Protein 8G4Y (pdb70)

Sequence (194 aa):
STKETAFVEVVLFESSPSGDYTTYYTTGLTGRFSRAGATLSAEGEIVQMHPLGLCNNNDEEDLYEYGWVGVVKLEQPELDPKPCLTVLGKAKRAVQRGATAVIFDVSENPEAIDQLNQGSEDPLKRPVVYVK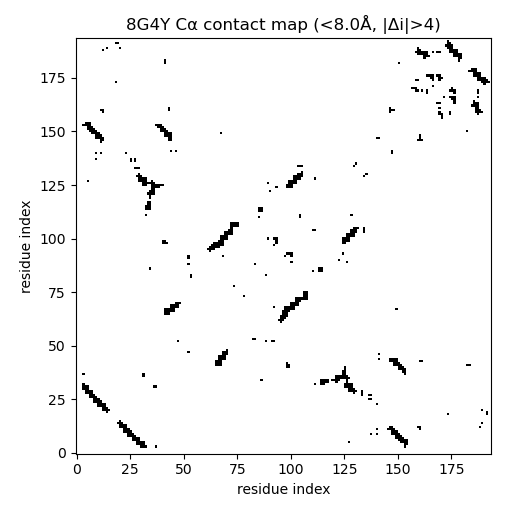GADAIKLMNIVNKQKVARARIQHHRGCNRLNKKCNSDADCCANKEKCERPIGWKFMYCRPDVGP

Radius of gyration: 17.17 Å; Cα contacts (8 Å, |Δi|>4): 417; chains: 2; bounding box: 45×33×47 Å

Foldseek 3Di:
DLAQKKKKKKWDKDADPVRDIDIDIDIFIWGFALQADQDKAKAKEDEQDQVLLLPPDDDLVLADARYEYEYEDAQCVVVVDGSAQPSRSQVSVVVRHYQEYEYACANPVVVRVVRNPNPDPHHHHTYTYDYDPRSVRVVVVVVVVGIMMMIIHGD/DFDQFFPFDDFQVVHDPPQWTWDAPVPHDGIGIDGDPDD

GO terms:
  GO:0061630 ubiquitin protein ligase activity (F, TAS)
  GO:0038018 Wnt receptor catabolic process (P, TAS)
  GO:0004842 ubiquitin-protein transferase activity (F, IDA)
  GO:0005886 plasma membrane (C, IDA)
  GO:0016567 protein ubiquitination (P, IDA)
  GO:0038018 Wnt receptor catabolic process (P, IMP)
  GO:2000051 negative regulation of non-canonical Wnt signaling pathway (P, IMP)
  GO:0006511 ubiquitin-dependent protein catabolic process (P, IMP)
  GO:0090090 negative regulation of canonical Wnt signaling pathway (P, IMP)
  GO:0005109 frizzled binding (F, IPI)
  GO:0005515 protein binding (F, IPI)
  GO:0005886 plasma membrane (C, TAS)

Nearest PDB structures (foldseek):
  4c9a-assembly1_C  TM=8.931E-01  e=3.233E-29  Mus musculus
  4c9u-assembly1_A  TM=8.859E-01  e=1.182E-28  Xenopus tropicalis
  8xfs-assembly1_C  TM=8.837E-01  e=6.263E-28  Homo sapiens
  8xfp-assembly1_H  TM=8.804E-01  e=5.204E-28  Homo sapiens
  8xfp-assembly1_C  TM=8.678E-01  e=2.757E-27  Homo sapiens

Structure (mmCIF, N/CA/C/O backbone):
data_8G4Y
#
_entry.id   8G4Y
#
_cell.length_a   135.551
_cell.length_b   35.226
_cell.length_c   48.856
_cell.angle_alpha   90.00
_cell.angle_beta   109.11
_cell.angle_gamma   90.00
#
_symmetry.space_group_name_H-M   'C 1 2 1'
#
loop_
_entity.id
_entity.type
_entity.pdbx_description
1 polymer 'E3 ubiquitin-protein ligase ZNRF3'
2 polymer MK1-3.6.10
3 water water
#
loop_
_atom_site.group_PDB
_atom_site.id
_atom_site.type_symbol
_atom_site.label_atom_id
_atom_site.label_alt_id
_atom_site.label_comp_id
_atom_site.label_asym_id
_atom_site.label_entity_id
_atom_site.label_seq_id
_atom_site.pdbx_PDB_ins_code
_atom_site.Cartn_x
_atom_site.Cartn_y
_atom_site.Cartn_z
_atom_site.occupancy
_atom_site.B_iso_or_equiv
_atom_site.auth_seq_id
_atom_site.auth_comp_id
_atom_site.auth_asym_id
_atom_site.auth_atom_id
_atom_site.pdbx_PDB_model_num
ATOM 1 N N . SER A 1 2 ? 8.211 -9.053 -5.221 1.00 35.02 54 SER A N 1
ATOM 2 C CA . SER A 1 2 ? 7.424 -7.857 -4.953 1.00 41.41 54 SER A CA 1
ATOM 3 C C . SER A 1 2 ? 6.621 -8.016 -3.665 1.00 45.97 54 SER A C 1
ATOM 4 O O . SER A 1 2 ? 6.954 -7.398 -2.653 1.00 54.57 54 SER A O 1
ATOM 7 N N . THR A 1 3 ? 5.563 -8.836 -3.699 1.00 38.59 55 THR A N 1
ATOM 8 C CA . THR A 1 3 ? 4.914 -9.250 -2.457 1.00 35.61 55 THR A CA 1
ATOM 9 C C . THR A 1 3 ? 5.776 -10.205 -1.645 1.00 33.66 55 THR A C 1
ATOM 10 O O . THR A 1 3 ? 5.484 -10.433 -0.465 1.00 31.50 55 THR A O 1
ATOM 14 N N . LYS A 1 4 ? 6.813 -10.782 -2.238 1.00 36.94 56 LYS A N 1
ATOM 15 C CA . LYS A 1 4 ? 7.760 -11.523 -1.432 1.00 36.22 56 LYS A CA 1
ATOM 16 C C . LYS A 1 4 ? 8.436 -10.568 -0.456 1.00 31.22 56 LYS A C 1
ATOM 17 O O . LYS A 1 4 ? 8.524 -9.357 -0.685 1.00 36.27 56 LYS A O 1
ATOM 23 N N . GLU A 1 5 ? 8.898 -11.113 0.650 1.00 32.83 57 GLU A N 1
ATOM 24 C CA . GLU A 1 5 ? 9.598 -10.313 1.646 1.00 25.17 57 GLU A CA 1
ATOM 25 C C . GLU A 1 5 ? 8.722 -9.233 2.278 1.00 25.16 57 GLU A C 1
ATOM 26 O O . GLU A 1 5 ? 9.242 -8.292 2.884 1.00 20.84 57 GLU A O 1
ATOM 32 N N . THR A 1 6 ? 7.399 -9.314 2.164 1.00 24.03 58 THR A N 1
ATOM 33 C CA . THR A 1 6 ? 6.563 -8.399 2.930 1.00 20.86 58 THR A CA 1
ATOM 34 C C . THR A 1 6 ? 6.605 -8.773 4.409 1.00 18.03 58 THR A C 1
ATOM 35 O O . THR A 1 6 ? 6.521 -9.947 4.775 1.00 19.59 58 THR A O 1
ATOM 39 N N . ALA A 1 7 ? 6.763 -7.762 5.255 1.00 19.12 59 ALA A N 1
ATOM 40 C CA . ALA A 1 7 ? 6.789 -7.925 6.703 1.00 16.01 59 ALA A CA 1
ATOM 41 C C . ALA A 1 7 ? 5.507 -7.306 7.240 1.00 17.13 59 ALA A C 1
ATOM 42 O O . ALA A 1 7 ? 5.256 -6.116 7.034 1.00 18.14 59 ALA A O 1
ATOM 44 N N . PHE A 1 8 ? 4.703 -8.107 7.922 1.00 16.79 60 PHE A N 1
ATOM 45 C CA . PHE A 1 8 ? 3.476 -7.618 8.530 1.00 17.22 60 PHE A CA 1
ATOM 46 C C . PHE A 1 8 ? 3.751 -7.378 10.002 1.00 16.29 60 PHE A C 1
ATOM 47 O O . PHE A 1 8 ? 4.178 -8.294 10.710 1.00 17.31 60 PHE A O 1
ATOM 55 N N . VAL A 1 9 ? 3.483 -6.164 10.448 1.00 13.87 61 VAL A N 1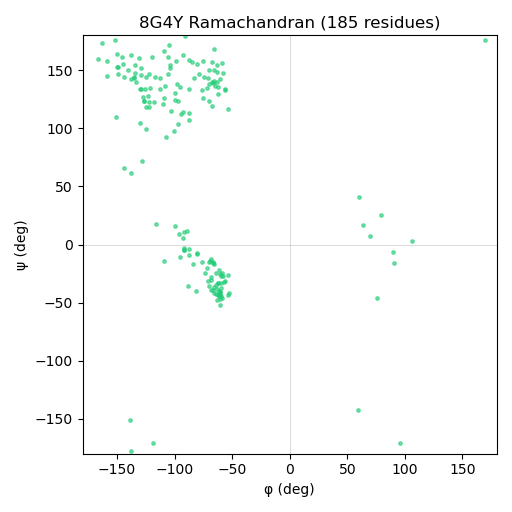
ATOM 56 C CA . VAL A 1 9 ? 3.874 -5.697 11.775 1.00 16.84 61 VAL A CA 1
ATOM 57 C C . VAL A 1 9 ? 2.613 -5.260 12.489 1.00 14.90 61 VAL A C 1
ATOM 58 O O . VAL A 1 9 ? 1.883 -4.394 11.993 1.00 18.43 61 VAL A O 1
ATOM 62 N N . GLU A 1 10 ? 2.348 -5.859 13.641 1.00 14.97 62 GLU A N 1
ATOM 63 C CA . GLU A 1 10 ? 1.267 -5.411 14.510 1.00 16.79 62 GLU A CA 1
ATOM 64 C C . GLU A 1 10 ? 1.883 -4.838 15.780 1.00 13.93 62 GLU A C 1
ATOM 65 O O . GLU A 1 10 ? 2.805 -5.434 16.340 1.00 15.74 62 GLU A O 1
ATOM 71 N N . VAL A 1 11 ? 1.398 -3.679 16.206 1.00 15.07 63 VAL A N 1
ATOM 72 C CA . VAL A 1 11 ? 1.898 -2.996 17.400 1.00 14.82 63 VAL A CA 1
ATOM 73 C C . VAL A 1 11 ? 0.726 -2.712 18.327 1.00 16.72 63 VAL A C 1
ATOM 74 O O . VAL A 1 11 ? -0.313 -2.204 17.885 1.00 16.07 63 VAL A O 1
ATOM 78 N N . VAL A 1 12 ? 0.911 -3.012 19.607 1.00 13.46 64 VAL A N 1
ATOM 79 C CA . VAL A 1 12 ? -0.131 -2.841 20.619 1.00 15.58 64 VAL A CA 1
ATOM 80 C C . VAL A 1 12 ? 0.448 -2.050 21.778 1.00 16.90 64 VAL A C 1
ATOM 81 O O . VAL A 1 12 ? 1.536 -2.365 22.270 1.00 15.42 64 VAL A O 1
ATOM 85 N N . LEU A 1 13 ? -0.297 -1.056 22.240 1.00 15.06 65 LEU A N 1
ATOM 86 C CA . LEU A 1 13 ? 0.090 -0.222 23.363 1.00 13.73 65 LEU A CA 1
ATOM 87 C C . LEU A 1 13 ? -1.125 -0.053 24.267 1.00 17.75 65 LEU A C 1
ATOM 88 O O . LEU A 1 13 ? -2.244 0.075 23.778 1.00 17.28 65 LEU A O 1
ATOM 93 N N . PHE A 1 14 ? -0.904 -0.017 25.573 1.00 19.36 66 PHE A N 1
ATOM 94 C CA . PHE A 1 14 ? -1.984 0.228 26.525 1.00 23.37 66 PHE A CA 1
ATOM 95 C C . PHE A 1 14 ? -1.781 1.574 27.198 1.00 25.45 66 PHE A C 1
AT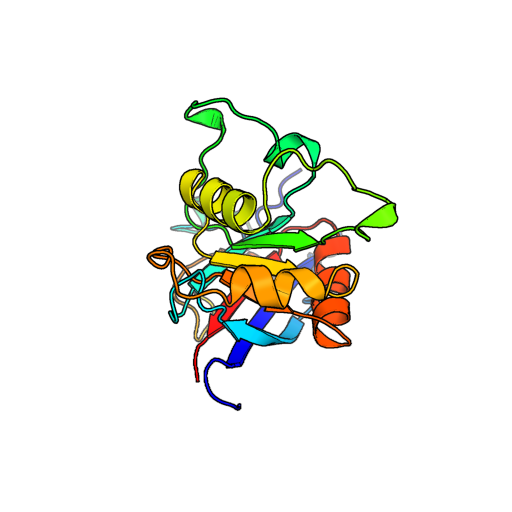OM 96 O O . PHE A 1 14 ? -0.651 1.971 27.498 1.00 27.51 66 PHE A O 1
ATOM 104 N N . GLU A 1 15 ? -2.881 2.275 27.450 1.00 26.07 67 GLU A N 1
ATOM 105 C CA . GLU A 1 15 ? -2.851 3.457 28.302 1.00 29.03 67 GLU A CA 1
ATOM 106 C C . GLU A 1 15 ? -3.901 3.274 29.385 1.00 34.00 67 GLU A C 1
ATOM 107 O O . GLU A 1 15 ? -5.072 3.030 29.078 1.00 32.47 67 GLU A O 1
ATOM 113 N N . SER A 1 16 ? -3.478 3.354 30.644 1.00 36.65 68 SER A N 1
ATOM 114 C CA . SER A 1 16 ? -4.404 3.231 31.757 1.00 37.39 68 SER A CA 1
ATOM 115 C C . SER A 1 16 ? -4.939 4.604 32.155 1.00 35.98 68 SER A C 1
ATOM 116 O O . SER A 1 16 ? -4.607 5.633 31.561 1.00 38.27 68 SER A O 1
ATOM 119 N N . SER A 1 17 ? -5.801 4.616 33.164 1.00 37.14 69 SER A N 1
ATOM 120 C CA . SER A 1 17 ? -6.311 5.853 33.731 1.00 39.99 69 SER A CA 1
ATOM 121 C C . SER A 1 17 ? -6.518 5.631 35.220 1.00 39.54 69 SER A C 1
ATOM 122 O O . SER A 1 17 ? -6.573 4.482 35.678 1.00 40.11 69 SER A O 1
ATOM 125 N N . PRO A 1 18 ? -6.615 6.703 36.005 1.00 46.79 70 PRO A N 1
ATOM 126 C CA . PRO A 1 18 ? -6.897 6.520 37.438 1.00 45.43 70 PRO A CA 1
ATOM 127 C C . PRO A 1 18 ? -8.166 5.723 37.709 1.00 43.00 70 PRO A C 1
ATOM 128 O O . PRO A 1 18 ? -8.227 4.993 38.707 1.00 36.30 70 PRO A O 1
ATOM 132 N N . SER A 1 19 ? -9.174 5.820 36.835 1.00 39.35 71 SER A N 1
ATOM 133 C CA . SER A 1 19 ? -10.406 5.057 37.017 1.00 32.91 71 SER A CA 1
ATOM 134 C C . SER A 1 19 ? -10.190 3.557 36.897 1.00 32.77 71 SER A C 1
ATOM 135 O O . SER A 1 19 ? -11.040 2.784 37.345 1.00 33.36 71 SER A O 1
ATOM 138 N N . GLY A 1 20 ? -9.073 3.126 36.320 1.00 34.45 72 GLY A N 1
ATOM 139 C CA . GLY A 1 20 ? -8.892 1.735 35.987 1.00 31.95 72 GLY A CA 1
ATOM 140 C C . GLY A 1 20 ? -9.353 1.371 34.596 1.00 28.09 72 GLY A C 1
ATOM 141 O O . GLY A 1 20 ? -8.988 0.296 34.098 1.00 36.73 72 GLY A O 1
ATOM 142 N N . ASP A 1 21 ? -10.149 2.220 33.956 1.00 27.92 73 ASP A N 1
ATOM 143 C CA . ASP A 1 21 ? -10.419 2.048 32.538 1.00 27.00 73 ASP A CA 1
ATOM 144 C C . ASP A 1 21 ? -9.101 2.068 31.772 1.00 29.24 73 ASP A C 1
ATOM 145 O O . ASP A 1 21 ? -8.149 2.753 32.150 1.00 30.62 73 ASP A O 1
ATOM 150 N N . TYR A 1 22 ? -9.041 1.309 30.690 1.00 24.41 74 TYR A N 1
ATOM 151 C CA . TYR A 1 22 ? -7.832 1.296 29.881 1.00 21.25 74 TYR A CA 1
ATOM 152 C C . TYR A 1 22 ? -8.170 1.399 28.408 1.00 25.76 74 TYR A C 1
ATOM 153 O O . TYR A 1 22 ? -9.222 0.950 27.936 1.00 20.65 74 TYR A O 1
ATOM 162 N N . THR A 1 23 ? -7.273 2.049 27.697 1.00 21.99 75 THR A N 1
ATOM 163 C CA . THR A 1 23 ? -7.356 2.172 26.266 1.00 22.36 75 THR A CA 1
ATOM 164 C C . THR A 1 23 ? -6.264 1.296 25.673 1.00 20.16 75 THR A C 1
ATOM 165 O O . THR A 1 23 ? -5.153 1.223 26.206 1.00 21.94 75 THR A O 1
ATOM 169 N N . THR A 1 24 ? -6.620 0.565 24.636 1.00 18.45 76 THR A N 1
ATOM 170 C CA . THR A 1 24 ? -5.668 -0.186 23.839 1.00 17.02 76 THR A CA 1
ATOM 171 C C . THR A 1 24 ? -5.567 0.527 22.504 1.00 22.58 76 THR A C 1
ATOM 172 O O . THR A 1 24 ? -6.579 0.933 21.927 1.00 21.24 76 THR A O 1
ATOM 176 N N A TYR A 1 25 ? -4.345 0.688 22.017 0.50 19.51 77 TYR A N 1
ATOM 177 N N B TYR A 1 25 ? -4.340 0.697 22.022 0.50 19.51 77 TYR A N 1
ATOM 178 C CA A TYR A 1 25 ? -4.093 1.281 20.715 0.50 19.68 77 TYR A CA 1
ATOM 179 C CA B TYR A 1 25 ? -4.079 1.276 20.714 0.50 19.68 77 TYR A CA 1
ATOM 180 C C A TYR A 1 25 ? -3.400 0.207 19.899 0.50 20.16 77 TYR A C 1
ATOM 181 C C B TYR A 1 25 ? -3.399 0.195 19.898 0.50 20.16 77 TYR A C 1
ATOM 182 O O A TYR A 1 25 ? -2.378 -0.335 20.334 0.50 19.42 77 TYR A O 1
ATOM 183 O O B TYR A 1 25 ? -2.376 -0.353 20.325 0.50 19.43 77 TYR A O 1
ATOM 200 N N . THR A 1 26 ? -3.986 -0.139 18.754 1.00 17.14 78 THR A N 1
ATOM 201 C CA . THR A 1 26 ? -3.499 -1.226 17.920 1.00 19.33 78 THR A CA 1
ATOM 202 C C . THR A 1 26 ? -3.295 -0.715 16.505 1.00 22.94 78 THR A C 1
ATOM 203 O O . THR A 1 26 ? -4.121 0.034 15.977 1.00 22.85 78 THR A O 1
ATOM 207 N N . THR A 1 27 ? -2.176 -1.097 15.901 1.00 18.33 79 THR A N 1
ATOM 208 C CA . THR A 1 27 ? -1.918 -0.726 14.521 1.00 21.58 79 THR A CA 1
ATOM 209 C C . THR A 1 27 ? -1.401 -1.935 13.757 1.00 18.91 79 THR A C 1
ATOM 210 O O . THR A 1 27 ? -0.688 -2.778 14.308 1.00 18.51 79 THR A O 1
ATOM 214 N N . GLY A 1 28 ? -1.793 -2.037 12.497 1.00 16.80 80 GLY A N 1
ATOM 215 C CA . GLY A 1 28 ? -1.195 -3.032 11.635 1.00 18.45 80 GLY A CA 1
ATOM 216 C C . GLY A 1 28 ? -0.579 -2.309 10.463 1.00 21.13 80 GLY A C 1
ATOM 217 O O . GLY A 1 28 ? -1.195 -1.400 9.894 1.00 21.10 80 GLY A O 1
ATOM 218 N N . LEU A 1 29 ? 0.643 -2.685 10.106 1.00 16.99 81 LEU A N 1
ATOM 219 C CA . LEU A 1 29 ? 1.359 -1.984 9.049 1.00 16.49 81 LEU A CA 1
ATOM 220 C C . LEU A 1 29 ? 2.280 -2.969 8.359 1.00 17.60 81 LEU A C 1
ATOM 221 O O . LEU A 1 29 ? 2.491 -4.085 8.836 1.00 18.12 81 LEU A O 1
ATOM 226 N N . THR A 1 30 ? 2.761 -2.584 7.175 1.00 17.55 82 THR A N 1
ATOM 227 C CA . THR A 1 30 ? 3.616 -3.463 6.398 1.00 17.57 82 THR A CA 1
ATOM 228 C C . THR A 1 30 ? 4.915 -2.756 6.068 1.00 15.48 82 THR A C 1
ATOM 229 O O . THR A 1 30 ? 4.948 -1.538 5.853 1.00 18.44 82 THR A O 1
ATOM 233 N N . GLY A 1 31 ? 5.978 -3.541 6.072 1.00 18.05 83 GLY A N 1
ATOM 234 C CA . GLY A 1 31 ? 7.233 -3.098 5.515 1.00 17.72 83 GLY A CA 1
ATOM 235 C C . GLY A 1 31 ? 7.857 -4.237 4.747 1.00 18.98 83 GLY A C 1
ATOM 236 O O . GLY A 1 31 ? 7.146 -5.111 4.245 1.00 18.70 83 GLY A O 1
ATOM 237 N N . ARG A 1 32 ? 9.180 -4.268 4.670 1.00 14.88 84 ARG A N 1
ATOM 238 C CA . ARG A 1 32 ? 9.871 -5.298 3.910 1.00 14.23 84 ARG A CA 1
ATOM 239 C C . ARG A 1 32 ? 11.022 -5.860 4.720 1.00 15.68 84 ARG A C 1
ATOM 240 O O . ARG A 1 32 ? 11.726 -5.112 5.414 1.00 14.44 84 ARG A O 1
ATOM 248 N N . PHE A 1 33 ? 11.203 -7.175 4.643 1.00 15.03 85 PHE A N 1
ATOM 249 C CA . PHE A 1 33 ? 12.431 -7.783 5.137 1.00 14.13 85 PHE A CA 1
ATOM 250 C C . PHE A 1 33 ? 13.573 -7.402 4.210 1.00 16.75 85 PHE A C 1
ATOM 251 O O . PHE A 1 33 ? 13.534 -7.699 3.007 1.00 19.89 85 PHE A O 1
ATOM 259 N N . SER A 1 34 ? 14.610 -6.797 4.757 1.00 15.07 86 SER A N 1
ATOM 260 C CA . SER A 1 34 ? 15.733 -6.434 3.914 1.00 14.47 86 SER A CA 1
ATOM 261 C C . SER A 1 34 ? 16.698 -7.608 3.757 1.00 17.96 86 SER A C 1
ATOM 262 O O . SER A 1 34 ? 16.749 -8.523 4.580 1.00 17.01 86 SER A O 1
ATOM 265 N N . ARG A 1 35 ? 17.480 -7.575 2.669 1.00 16.31 87 ARG A N 1
ATOM 266 C CA . ARG A 1 35 ? 18.444 -8.655 2.479 1.00 19.51 87 ARG A CA 1
ATOM 267 C C . ARG A 1 35 ? 19.551 -8.650 3.535 1.00 19.53 87 ARG A C 1
ATOM 268 O O . ARG A 1 35 ? 20.266 -9.651 3.670 1.00 23.61 87 ARG A O 1
ATOM 276 N N . ALA A 1 36 ? 19.708 -7.553 4.280 1.00 19.87 88 ALA A N 1
ATOM 277 C CA . ALA A 1 36 ? 20.692 -7.462 5.357 1.00 20.74 88 ALA A CA 1
ATOM 278 C C . ALA A 1 36 ? 20.390 -8.386 6.533 1.00 21.18 88 ALA A C 1
ATOM 279 O O . ALA A 1 36 ? 21.268 -8.582 7.380 1.00 24.65 88 ALA A O 1
ATOM 281 N N . GLY A 1 37 ? 19.170 -8.917 6.634 1.00 17.21 89 GLY A N 1
ATOM 282 C CA . GLY A 1 37 ? 18.775 -9.719 7.769 1.00 18.99 89 GLY A CA 1
ATOM 283 C C . GLY A 1 37 ? 17.985 -10.924 7.307 1.00 18.05 89 GLY A C 1
ATOM 284 O O . GLY A 1 37 ? 17.779 -11.142 6.106 1.00 19.85 89 GLY A O 1
ATOM 285 N N . ALA A 1 38 ? 17.545 -11.691 8.290 1.00 17.63 90 ALA A N 1
ATOM 286 C CA . ALA A 1 38 ? 16.793 -12.907 8.058 1.00 18.75 90 ALA A CA 1
ATOM 287 C C . ALA A 1 38 ? 15.321 -12.614 7.773 1.00 21.37 90 ALA A C 1
ATOM 288 O O . ALA A 1 38 ? 14.755 -11.588 8.166 1.00 20.79 90 ALA A O 1
ATOM 290 N N . THR A 1 39 ? 14.686 -13.547 7.075 1.00 18.32 91 THR A N 1
ATOM 291 C CA . THR A 1 39 ? 13.239 -13.523 6.902 1.00 18.93 91 THR A CA 1
ATOM 292 C C . THR A 1 39 ? 12.697 -14.536 7.897 1.00 23.60 91 THR A C 1
ATOM 293 O O . THR A 1 39 ? 12.733 -15.746 7.659 1.00 24.02 91 THR A O 1
ATOM 297 N N . LEU A 1 40 ? 12.259 -14.029 9.047 1.00 18.94 92 LEU A N 1
ATOM 298 C CA . LEU A 1 40 ? 11.831 -14.817 10.193 1.00 21.77 92 LEU A CA 1
ATOM 299 C C . LEU A 1 40 ? 10.777 -13.998 10.926 1.00 20.76 92 LEU A C 1
ATOM 300 O O . LEU A 1 40 ? 10.780 -12.767 10.861 1.00 20.67 92 LEU A O 1
ATOM 305 N N . SER A 1 41 ? 9.874 -14.680 11.621 1.00 21.84 93 SER A N 1
ATOM 306 C CA . SER A 1 41 ? 8.979 -13.945 12.499 1.00 17.41 93 SER A CA 1
ATOM 307 C C . SER A 1 41 ? 9.730 -13.522 13.761 1.00 20.40 93 SER A C 1
ATOM 308 O O . SER A 1 41 ? 10.743 -14.114 14.141 1.00 24.16 93 SER A O 1
ATOM 311 N N . ALA A 1 42 ? 9.211 -12.494 14.428 1.00 15.54 94 ALA A N 1
ATOM 312 C CA . ALA A 1 42 ? 9.841 -12.014 15.645 1.00 16.76 94 ALA A CA 1
ATOM 313 C C . ALA A 1 42 ? 8.804 -11.241 16.441 1.00 16.26 94 ALA A C 1
ATOM 314 O O . ALA A 1 42 ? 7.816 -10.751 15.894 1.00 14.56 94 ALA A O 1
ATOM 316 N N . GLU A 1 43 ? 9.041 -11.127 17.742 1.00 15.11 95 GLU A N 1
ATOM 317 C CA . GLU A 1 43 ? 8.072 -10.408 18.550 1.00 16.01 95 GLU A CA 1
ATOM 318 C C . GLU A 1 43 ? 8.750 -9.952 19.829 1.00 14.70 95 GLU A C 1
ATOM 319 O O . GLU A 1 43 ? 9.650 -10.622 20.347 1.00 16.13 95 GLU A O 1
ATOM 325 N N . GLY A 1 44 ? 8.345 -8.787 20.306 1.00 13.77 96 GLY A N 1
ATOM 326 C CA . GLY A 1 44 ? 8.924 -8.287 21.538 1.00 15.91 96 GLY A CA 1
ATOM 327 C C . GLY A 1 44 ? 8.537 -6.847 21.803 1.00 14.65 96 GLY A C 1
ATOM 328 O O . GLY A 1 44 ? 7.892 -6.182 20.991 1.00 14.44 96 GLY A O 1
ATOM 329 N N . GLU A 1 45 ? 8.972 -6.372 22.966 1.00 15.74 97 GLU A N 1
ATOM 330 C CA . GLU A 1 45 ? 8.759 -4.979 23.324 1.00 15.01 97 GLU A CA 1
ATOM 331 C C . GLU A 1 45 ? 9.565 -4.069 22.403 1.00 13.09 97 GLU A C 1
ATOM 332 O O . GLU A 1 45 ? 10.744 -4.317 22.140 1.00 15.80 97 GLU A O 1
ATOM 338 N N . ILE A 1 46 ? 8.955 -2.960 21.986 1.00 13.11 98 ILE A N 1
ATOM 339 C CA . ILE A 1 46 ? 9.660 -1.964 21.179 1.00 12.34 98 ILE A CA 1
ATOM 340 C C . ILE A 1 46 ? 10.593 -1.134 22.053 1.00 15.24 98 ILE A C 1
ATOM 341 O O . ILE A 1 46 ? 10.203 -0.641 23.127 1.00 16.94 98 ILE A O 1
ATOM 346 N N . VAL A 1 47 ? 11.825 -0.959 21.585 1.00 13.82 99 VAL A N 1
ATOM 347 C CA . VAL A 1 47 ? 12.740 0.041 22.134 1.00 13.94 99 VAL A CA 1
ATOM 348 C C . VAL A 1 47 ? 13.133 0.964 20.986 1.00 14.86 99 VAL A C 1
ATOM 349 O O . VAL A 1 47 ? 13.716 0.512 19.993 1.00 15.92 99 VAL A O 1
ATOM 353 N N . GLN A 1 48 ? 12.802 2.244 21.105 1.00 14.88 100 GLN A N 1
ATOM 354 C CA . GLN A 1 48 ? 13.285 3.207 20.129 1.00 15.95 100 GLN A CA 1
ATOM 355 C C . GLN A 1 48 ? 14.757 3.484 20.398 1.00 19.24 100 GLN A C 1
ATOM 356 O O . GLN A 1 48 ? 15.147 3.798 21.534 1.00 16.78 100 GLN A O 1
ATOM 362 N N . MET A 1 49 ? 15.576 3.324 19.369 1.00 15.73 101 MET A N 1
ATOM 363 C CA . MET A 1 49 ? 17.013 3.524 19.502 1.00 15.76 101 MET A CA 1
ATOM 364 C C . MET A 1 49 ? 17.360 4.960 19.141 1.00 16.90 101 MET A C 1
ATOM 365 O O . MET A 1 49 ? 17.202 5.376 17.987 1.00 18.34 101 MET A O 1
ATOM 370 N N . HIS A 1 50 ? 17.825 5.717 20.126 1.00 19.39 102 HIS A N 1
ATOM 371 C CA . HIS A 1 50 ? 18.135 7.117 19.898 1.00 17.87 102 HIS A CA 1
ATOM 372 C C . HIS A 1 50 ? 19.606 7.290 19.524 1.00 19.05 102 HIS A C 1
ATOM 373 O O . HIS A 1 50 ? 20.429 6.390 19.729 1.00 18.55 102 HIS A O 1
ATOM 380 N N . PRO A 1 51 ? 19.962 8.443 18.949 1.00 19.43 103 PRO A N 1
ATOM 381 C CA . PRO A 1 51 ? 21.272 8.556 18.284 1.00 16.99 103 PRO A CA 1
ATOM 382 C C . PRO A 1 51 ? 22.483 8.332 19.175 1.00 16.06 103 PRO A C 1
ATOM 383 O O . PRO A 1 51 ? 23.364 7.544 18.809 1.00 17.00 103 PRO A O 1
ATOM 387 N N . LEU A 1 52 ? 22.584 9.027 20.313 1.00 18.65 104 LEU A N 1
ATOM 388 C CA . LEU A 1 52 ? 23.788 8.882 21.124 1.00 17.05 104 LEU A CA 1
ATOM 389 C C . LEU A 1 52 ? 23.853 7.504 21.765 1.00 15.11 104 LEU A C 1
ATOM 390 O O . LEU A 1 52 ? 24.942 6.927 21.891 1.00 18.59 104 LEU A O 1
ATOM 395 N N . GLY A 1 53 ? 22.697 6.964 22.154 1.00 17.62 105 GLY A N 1
ATOM 396 C CA . GLY A 1 53 ? 22.669 5.617 22.699 1.00 19.89 105 GLY A CA 1
ATOM 397 C C . GLY A 1 53 ? 23.168 4.587 21.704 1.00 18.93 105 GLY A C 1
ATOM 398 O O . GLY A 1 53 ? 23.905 3.666 22.062 1.00 20.21 105 GLY A O 1
ATOM 399 N N . LEU A 1 54 ? 22.784 4.732 20.434 1.00 16.99 106 LEU A N 1
ATOM 400 C CA . LEU A 1 54 ? 23.253 3.812 19.408 1.00 15.93 106 LEU A CA 1
ATOM 401 C C . LEU A 1 54 ? 24.742 3.979 19.144 1.00 22.16 106 LEU A C 1
ATOM 402 O O . LEU A 1 54 ? 25.421 3.014 18.773 1.00 21.10 106 LEU A O 1
ATOM 407 N N . CYS A 1 55 ? 25.271 5.198 19.317 1.00 17.22 107 CYS A N 1
ATOM 408 C CA . CYS A 1 55 ? 26.696 5.420 19.101 1.00 21.32 107 CYS A CA 1
ATOM 409 C C . CYS A 1 55 ? 27.560 4.806 20.192 1.00 19.91 107 CYS A C 1
ATOM 410 O O . CYS A 1 55 ? 28.752 4.598 19.949 1.00 22.93 107 CYS A O 1
ATOM 413 N N . ASN A 1 56 ? 26.996 4.522 21.368 1.00 20.49 108 ASN A N 1
ATOM 414 C CA . ASN A 1 56 ? 27.761 3.955 22.479 1.00 22.18 108 ASN A CA 1
ATOM 415 C C . ASN A 1 56 ? 28.482 2.692 22.029 1.00 25.29 108 ASN A C 1
ATOM 416 O O . ASN A 1 56 ? 27.849 1.694 21.668 1.00 26.92 108 ASN A O 1
ATOM 421 N N . ASN A 1 57 ? 29.809 2.749 22.065 1.00 29.44 109 ASN A N 1
ATOM 422 C CA . ASN A 1 57 ? 30.693 1.726 21.531 1.00 27.38 109 ASN A CA 1
ATOM 423 C C . ASN A 1 57 ? 31.073 0.685 22.575 1.00 22.90 109 ASN A C 1
ATOM 424 O O . ASN A 1 57 ? 31.764 -0.280 22.241 1.00 33.39 109 ASN A O 1
ATOM 429 N N . ASN A 1 58 ? 30.656 0.863 23.820 1.00 25.19 110 ASN A N 1
ATOM 430 C CA . ASN A 1 58 ? 31.195 0.063 24.907 1.00 22.35 110 ASN A CA 1
ATOM 431 C C . ASN A 1 58 ? 30.714 -1.379 24.811 1.00 27.18 110 ASN A C 1
ATOM 432 O O . ASN A 1 58 ? 29.611 -1.659 24.346 1.00 26.20 110 ASN A O 1
ATOM 437 N N . ASP A 1 59 ? 31.538 -2.298 25.292 1.00 23.31 111 ASP A N 1
ATOM 438 C CA . ASP A 1 59 ? 31.147 -3.705 25.365 1.00 21.47 111 ASP A CA 1
ATOM 439 C C . ASP A 1 59 ? 30.923 -3.994 26.842 1.00 24.46 111 ASP A C 1
ATOM 440 O O . ASP A 1 59 ? 31.862 -4.325 27.569 1.00 25.31 111 ASP A O 1
ATOM 445 N N . GLU A 1 60 ? 29.677 -3.840 27.288 1.00 21.92 112 GLU A N 1
ATOM 446 C CA . GLU A 1 60 ? 29.337 -4.047 28.684 1.00 25.26 112 GLU A CA 1
ATOM 447 C C . GLU A 1 60 ? 27.957 -4.662 28.804 1.00 23.21 112 GLU A C 1
ATOM 448 O O . GLU A 1 60 ? 27.052 -4.351 28.021 1.00 20.26 112 GLU A O 1
ATOM 454 N N . GLU A 1 61 ? 27.813 -5.535 29.799 1.00 21.18 113 GLU A N 1
ATOM 455 C CA . GLU A 1 61 ? 26.561 -6.260 29.982 1.00 22.21 113 GLU A CA 1
ATOM 456 C C . GLU A 1 61 ? 25.387 -5.319 30.136 1.00 24.50 113 GLU A C 1
ATOM 457 O O . GLU A 1 61 ? 24.264 -5.660 29.752 1.00 21.84 113 GLU A O 1
ATOM 463 N N . ASP A 1 62 ? 25.625 -4.152 30.738 1.00 25.40 114 ASP A N 1
ATOM 464 C CA . ASP A 1 62 ? 24.583 -3.165 30.980 1.00 27.66 114 ASP A CA 1
ATOM 465 C C . ASP A 1 62 ? 23.829 -2.801 29.709 1.00 26.10 114 ASP A C 1
ATOM 466 O O . ASP A 1 62 ? 22.677 -2.354 29.776 1.00 31.42 114 ASP A O 1
ATOM 471 N N . LEU A 1 63 ? 24.468 -2.936 28.552 1.00 20.96 115 LEU A N 1
ATOM 472 C CA . LEU A 1 63 ? 23.853 -2.528 27.293 1.00 20.29 115 LEU A CA 1
ATOM 473 C C . LEU A 1 63 ? 23.004 -3.627 26.662 1.00 20.01 115 LEU A C 1
ATOM 474 O O . LEU A 1 63 ? 22.354 -3.382 25.637 1.00 21.78 115 LEU A O 1
ATOM 479 N N . TYR A 1 64 ? 22.970 -4.816 27.249 1.00 17.98 116 TYR A N 1
ATOM 480 C CA . TYR A 1 64 ? 22.237 -5.933 26.671 1.00 16.60 116 TYR A CA 1
ATOM 481 C C . TYR A 1 64 ? 20.861 -6.013 27.292 1.00 17.13 116 TYR A C 1
ATOM 482 O O . TYR A 1 64 ? 20.718 -5.921 28.510 1.00 19.13 116 TYR A O 1
ATOM 491 N N . GLU A 1 65 ? 19.847 -6.220 26.459 1.00 16.91 117 GLU A N 1
ATOM 492 C CA . GLU A 1 65 ? 18.532 -6.582 26.951 1.00 20.58 117 GLU A CA 1
ATOM 493 C C . GLU A 1 65 ? 18.011 -7.667 26.029 1.00 18.83 117 GLU A C 1
ATOM 494 O O . GLU A 1 65 ? 18.243 -7.617 24.829 1.00 18.54 117 GLU A O 1
ATOM 500 N N . TYR A 1 66 ? 17.313 -8.652 26.570 1.00 24.57 118 TYR A N 1
ATOM 501 C CA . TYR A 1 66 ? 16.865 -9.765 25.743 1.00 23.49 118 TYR A CA 1
ATOM 502 C C . TYR A 1 66 ? 15.517 -9.475 25.080 1.00 22.94 118 TYR A C 1
ATOM 503 O O . TYR A 1 66 ? 14.599 -8.960 25.726 1.00 26.11 118 TYR A O 1
ATOM 512 N N . GLY A 1 67 ? 15.424 -9.776 23.781 1.00 24.29 119 GLY A N 1
ATOM 513 C CA . GLY A 1 67 ? 14.142 -9.980 23.121 1.00 22.95 119 GLY A CA 1
ATOM 514 C C . GLY A 1 67 ? 13.336 -8.761 22.726 1.00 22.61 119 GLY A C 1
ATOM 515 O O . GLY A 1 67 ? 12.119 -8.871 22.576 1.00 24.08 119 GLY A O 1
ATOM 516 N N . TRP A 1 68 ? 13.966 -7.620 22.510 1.00 18.09 120 TRP A N 1
ATOM 517 C CA . TRP A 1 68 ? 13.263 -6.396 22.157 1.00 15.40 120 TRP A CA 1
ATOM 518 C C . TRP A 1 68 ? 13.329 -6.169 20.651 1.00 15.16 120 TRP A C 1
ATOM 519 O O . TRP A 1 68 ? 14.190 -6.705 19.943 1.00 14.58 120 TRP A O 1
ATOM 530 N N . VAL A 1 69 ? 12.379 -5.378 20.159 1.00 12.23 121 VAL A N 1
ATOM 531 C CA . VAL A 1 69 ? 12.325 -4.980 18.757 1.00 12.63 121 VAL A CA 1
ATOM 532 C C . VAL A 1 69 ? 12.825 -3.543 18.680 1.00 14.31 121 VAL A C 1
ATOM 533 O O . VAL A 1 69 ? 12.215 -2.632 19.248 1.00 13.68 121 VAL A O 1
ATOM 537 N N . GLY A 1 70 ? 13.956 -3.316 18.023 1.00 12.44 122 GLY A N 1
ATOM 538 C CA . GLY A 1 70 ? 14.465 -1.956 17.939 1.00 12.71 122 GLY A CA 1
ATOM 539 C C . GLY A 1 70 ? 13.795 -1.187 16.814 1.00 14.35 122 GLY A C 1
ATOM 540 O O . GLY A 1 70 ? 13.508 -1.729 15.750 1.00 14.80 122 GLY A O 1
ATOM 541 N N . VAL A 1 71 ? 13.554 0.099 17.054 1.00 13.18 123 VAL A N 1
ATOM 542 C CA . VAL A 1 71 ? 13.039 0.999 16.027 1.00 12.72 123 VAL A CA 1
ATOM 543 C C . VAL A 1 71 ? 14.021 2.153 15.886 1.00 14.62 123 VAL A C 1
ATOM 544 O O . VAL A 1 71 ? 14.380 2.792 16.887 1.00 15.97 123 VAL A O 1
ATOM 548 N N . VAL A 1 72 ? 14.452 2.415 14.655 1.00 14.64 124 VAL A N 1
ATOM 549 C CA . VAL A 1 72 ? 15.389 3.487 14.337 1.00 15.54 124 VAL A CA 1
ATOM 550 C C . VAL A 1 72 ? 14.726 4.359 13.277 1.00 18.79 124 VAL A C 1
ATOM 551 O O . VAL A 1 72 ? 14.444 3.880 12.173 1.00 16.23 124 VAL A O 1
ATOM 555 N N . LYS A 1 73 ? 14.484 5.632 13.587 1.00 17.09 125 LYS A N 1
ATOM 556 C CA . LYS A 1 73 ? 13.993 6.570 12.575 1.00 18.84 125 LYS A CA 1
ATOM 557 C C . LYS A 1 73 ? 15.208 7.289 12.000 1.00 17.20 125 LYS A C 1
ATOM 558 O O . LYS A 1 73 ? 15.898 8.014 12.723 1.00 22.03 125 LYS A O 1
ATOM 564 N N . LEU A 1 74 ? 15.513 7.035 10.726 1.00 16.29 126 LEU A N 1
ATOM 565 C CA . LEU A 1 74 ? 16.680 7.639 10.101 1.00 15.74 126 LEU A CA 1
ATOM 566 C C . LEU A 1 74 ? 16.435 9.112 9.803 1.00 18.55 126 LEU A C 1
ATOM 567 O O . LEU A 1 74 ? 15.325 9.525 9.441 1.00 20.13 126 LEU A O 1
ATOM 572 N N . GLU A 1 75 ? 17.485 9.898 9.956 1.00 18.04 127 GLU A N 1
ATOM 573 C CA . GLU A 1 75 ? 17.432 11.318 9.645 1.00 21.55 127 GLU A CA 1
ATOM 574 C C . GLU A 1 75 ? 17.748 11.569 8.181 1.00 24.25 127 GLU A C 1
ATOM 575 O O . GLU A 1 75 ? 18.356 10.740 7.492 1.00 22.66 127 GLU A O 1
ATOM 581 N N . GLN A 1 76 ? 17.314 12.732 7.707 1.00 22.95 128 GLN A N 1
ATOM 582 C CA . GLN A 1 76 ? 17.690 13.159 6.371 1.00 26.07 128 GLN A CA 1
ATOM 583 C C . GLN A 1 76 ? 19.212 13.169 6.274 1.00 24.69 128 GLN A C 1
ATOM 584 O O . GLN A 1 76 ? 19.885 13.678 7.183 1.00 23.05 128 GLN A O 1
ATOM 590 N N . PRO A 1 77 ? 19.790 12.624 5.203 1.00 23.80 129 PRO A N 1
ATOM 591 C CA . PRO A 1 77 ? 21.259 12.555 5.121 1.00 24.57 129 PRO A CA 1
ATOM 592 C C . PRO A 1 77 ? 21.937 13.910 5.177 1.00 23.38 129 PRO A C 1
ATOM 593 O O . PRO A 1 77 ? 23.045 14.013 5.722 1.00 25.46 129 PRO A O 1
ATOM 597 N N . GLU A 1 78 ? 21.304 14.950 4.631 1.00 24.84 130 GLU A N 1
ATOM 598 C CA . GLU A 1 78 ? 21.875 16.291 4.698 1.00 25.91 130 GLU A CA 1
ATOM 599 C C . GLU A 1 78 ? 21.973 16.802 6.123 1.00 23.18 130 GLU A C 1
ATOM 600 O O . GLU A 1 78 ? 22.818 17.659 6.396 1.00 25.38 130 GLU A O 1
ATOM 606 N N . LEU A 1 79 ? 21.145 16.289 7.033 1.00 20.99 131 LEU A N 1
ATOM 607 C CA . LEU A 1 79 ? 21.177 16.709 8.424 1.00 21.72 131 LEU A CA 1
ATOM 608 C C . LEU A 1 79 ? 22.025 15.793 9.296 1.00 22.61 131 LEU A C 1
ATOM 609 O O . LEU A 1 79 ? 22.291 16.136 10.448 1.00 23.32 131 LEU A O 1
ATOM 614 N N . ASP A 1 80 ? 22.440 14.636 8.783 1.00 20.75 132 ASP A N 1
ATOM 615 C CA . ASP A 1 80 ? 23.233 13.670 9.547 1.00 23.07 132 ASP A CA 1
ATOM 616 C C . ASP A 1 80 ? 24.330 13.132 8.636 1.00 26.56 132 ASP A C 1
ATOM 617 O O . ASP A 1 80 ? 24.382 11.937 8.331 1.00 25.33 132 ASP A O 1
ATOM 622 N N . PRO A 1 81 ? 25.217 14.008 8.151 1.00 26.80 133 PRO A N 1
ATOM 623 C CA . PRO A 1 81 ? 26.170 13.579 7.117 1.00 27.66 133 PRO A CA 1
ATOM 624 C C . PRO A 1 81 ? 27.324 12.737 7.636 1.00 27.34 133 PRO A C 1
ATOM 625 O O . PRO A 1 81 ? 28.009 12.099 6.822 1.00 32.47 133 PRO A O 1
ATOM 629 N N . LYS A 1 82 ? 27.566 12.710 8.946 1.00 28.97 134 LYS A N 1
ATOM 630 C CA . LYS A 1 82 ? 28.659 11.939 9.541 1.00 29.96 134 LYS A CA 1
ATOM 631 C C . LYS A 1 82 ? 28.124 11.057 10.667 1.00 29.16 134 LYS A C 1
ATOM 632 O O . LYS A 1 82 ? 28.367 11.311 11.850 1.00 27.36 134 LYS A O 1
ATOM 638 N N . PRO A 1 83 ? 27.386 10.010 10.332 1.00 25.99 135 PRO A N 1
ATOM 639 C CA . PRO A 1 83 ? 26.868 9.117 11.377 1.00 23.41 135 PRO A CA 1
ATOM 640 C C . PRO A 1 83 ? 27.999 8.350 12.050 1.00 24.83 135 PRO A C 1
ATOM 641 O O . PRO A 1 83 ? 29.078 8.157 11.487 1.00 28.25 135 PRO A O 1
ATOM 645 N N . CYS A 1 84 ? 27.731 7.897 13.276 1.00 24.12 136 CYS A N 1
ATOM 646 C CA . CYS A 1 84 ? 28.709 7.060 13.975 1.00 26.71 136 CYS A CA 1
ATOM 647 C C . CYS A 1 84 ? 28.798 5.637 13.430 1.00 25.02 136 CYS A C 1
ATOM 648 O O . CYS A 1 84 ? 29.833 4.989 13.615 1.00 24.27 136 CYS A O 1
ATOM 651 N N . LEU A 1 85 ? 27.737 5.131 12.793 1.00 19.92 137 LEU A N 1
ATOM 652 C CA . LEU A 1 85 ? 27.693 3.789 12.233 1.00 21.02 137 LEU A CA 1
ATOM 653 C C . LEU A 1 85 ? 26.961 3.872 10.905 1.00 18.42 137 LEU A C 1
ATOM 654 O O . LEU A 1 85 ? 26.086 4.726 10.728 1.00 21.27 137 LEU A O 1
ATOM 659 N N . THR A 1 86 ? 27.309 2.984 9.979 1.00 18.01 138 THR A N 1
ATOM 660 C CA . THR A 1 86 ? 26.470 2.802 8.806 1.00 18.33 138 THR A CA 1
ATOM 661 C C . THR A 1 86 ? 25.110 2.225 9.216 1.00 17.65 138 THR A C 1
ATOM 662 O O . THR A 1 86 ? 24.916 1.750 10.331 1.00 17.99 138 THR A O 1
ATOM 666 N N . VAL A 1 87 ? 24.165 2.241 8.273 1.00 18.05 139 VAL A N 1
ATOM 667 C CA . VAL A 1 87 ? 22.857 1.651 8.548 1.00 17.54 139 VAL A CA 1
ATOM 668 C C . VAL A 1 87 ? 22.996 0.167 8.885 1.00 18.41 139 VAL A C 1
ATOM 669 O O . VAL A 1 87 ? 22.383 -0.328 9.837 1.00 17.56 139 VAL A O 1
ATOM 673 N N . LEU A 1 88 ? 23.816 -0.564 8.123 1.00 19.17 140 LEU A N 1
ATOM 674 C CA . LEU A 1 88 ? 24.078 -1.959 8.468 1.00 17.09 140 LEU A CA 1
ATOM 675 C C . LEU A 1 88 ? 24.729 -2.070 9.842 1.00 17.36 140 LEU A C 1
ATOM 676 O O . LEU A 1 88 ? 24.405 -2.978 10.618 1.00 18.69 140 LEU A O 1
ATOM 681 N N . GLY A 1 89 ? 25.652 -1.161 10.167 1.00 16.84 141 GLY A N 1
ATOM 682 C CA . GLY A 1 89 ? 26.284 -1.210 11.471 1.00 17.11 141 GLY A CA 1
ATOM 683 C C . GLY A 1 89 ? 25.305 -0.965 12.601 1.00 16.84 141 GLY A C 1
ATOM 684 O O . GLY A 1 89 ? 25.407 -1.575 13.660 1.00 15.69 141 GLY A O 1
ATOM 685 N N . LYS A 1 90 ? 24.316 -0.100 12.378 1.00 15.52 142 LYS A N 1
ATOM 686 C CA . LYS A 1 90 ? 23.291 0.128 13.395 1.00 14.26 142 LYS A CA 1
ATOM 687 C C . LYS A 1 90 ? 22.462 -1.129 13.652 1.00 13.32 142 LYS A C 1
ATOM 688 O O . LYS A 1 90 ? 22.153 -1.450 14.805 1.00 14.68 142 LYS A O 1
ATOM 694 N N . ALA A 1 91 ? 22.082 -1.835 12.582 1.00 14.66 143 ALA A N 1
ATOM 695 C CA . ALA A 1 91 ? 21.356 -3.100 12.733 1.00 14.67 143 ALA A CA 1
ATOM 696 C C . ALA A 1 91 ? 22.198 -4.113 13.499 1.00 12.84 143 ALA A C 1
ATOM 697 O O . ALA A 1 91 ? 21.717 -4.764 14.434 1.00 15.55 143 ALA A O 1
ATOM 699 N N . LYS A 1 92 ? 23.465 -4.253 13.110 1.00 15.12 144 LYS A N 1
ATOM 700 C CA . LYS A 1 92 ? 24.340 -5.209 13.782 1.00 16.50 144 LYS A CA 1
ATOM 701 C C . LYS A 1 92 ? 24.475 -4.866 15.255 1.00 16.42 144 LYS A C 1
ATOM 702 O O . LYS A 1 92 ? 24.468 -5.754 16.120 1.00 15.88 144 LYS A O 1
ATOM 708 N N . ARG A 1 93 ? 24.594 -3.576 15.568 1.00 14.79 145 ARG A N 1
ATOM 709 C CA . ARG A 1 93 ? 24.764 -3.171 16.952 1.00 15.43 145 ARG A CA 1
ATOM 710 C C . ARG A 1 93 ? 23.521 -3.490 17.775 1.00 12.52 145 ARG A C 1
ATOM 711 O O . ARG A 1 93 ? 23.620 -3.980 18.903 1.00 14.45 145 ARG A O 1
ATOM 719 N N . ALA A 1 94 ? 22.331 -3.241 17.218 1.00 12.37 146 ALA A N 1
ATOM 720 C CA . ALA A 1 94 ? 21.116 -3.585 17.964 1.00 12.02 146 ALA A CA 1
ATOM 721 C C . ALA A 1 94 ? 21.042 -5.085 18.233 1.00 10.40 146 ALA A C 1
ATOM 722 O O . ALA A 1 94 ? 20.667 -5.512 19.337 1.00 12.69 146 ALA A O 1
ATOM 724 N N . VAL A 1 95 ? 21.387 -5.896 17.226 1.00 13.83 147 VAL A N 1
ATOM 725 C CA . VAL A 1 95 ? 21.387 -7.348 17.409 1.00 13.13 147 VAL A CA 1
ATOM 726 C C . VAL A 1 95 ? 22.402 -7.762 18.467 1.00 13.10 147 VAL A C 1
ATOM 727 O O . VAL A 1 95 ? 22.134 -8.646 19.296 1.00 15.12 147 VAL A O 1
ATOM 731 N N . GLN A 1 96 ? 23.570 -7.104 18.493 1.00 14.99 148 GLN A N 1
ATOM 732 C CA . GLN A 1 96 ? 24.563 -7.413 19.526 1.00 15.34 148 GLN A CA 1
ATOM 733 C C . GLN A 1 96 ? 24.025 -7.113 20.926 1.00 15.33 148 GLN A C 1
ATOM 734 O O . GLN A 1 96 ? 24.408 -7.764 21.906 1.00 15.43 148 GLN A O 1
ATOM 740 N N . ARG A 1 97 ? 23.186 -6.089 21.051 1.00 13.88 149 ARG A N 1
ATOM 741 C CA . ARG A 1 97 ? 22.612 -5.675 22.314 1.00 14.73 149 ARG A CA 1
ATOM 742 C C . ARG A 1 97 ? 21.296 -6.390 22.621 1.00 13.08 149 ARG A C 1
ATOM 743 O O . ARG A 1 97 ? 20.582 -5.993 23.546 1.00 14.21 149 ARG A O 1
ATOM 751 N N . GLY A 1 98 ? 20.970 -7.440 21.850 1.00 12.85 150 GLY A N 1
ATOM 752 C CA . GLY A 1 98 ? 19.875 -8.327 22.188 1.00 13.47 150 GLY A CA 1
ATOM 753 C C . GLY A 1 98 ? 18.620 -8.187 21.356 1.00 14.34 150 GLY A C 1
ATOM 754 O O . GLY A 1 98 ? 17.627 -8.881 21.644 1.00 15.47 150 GLY A O 1
ATOM 755 N N . ALA A 1 99 ? 18.619 -7.328 20.342 1.00 12.36 151 ALA A N 1
ATOM 756 C CA . ALA A 1 99 ? 17.389 -7.126 19.589 1.00 12.72 151 ALA A CA 1
ATOM 757 C C . ALA A 1 99 ? 17.015 -8.404 18.864 1.00 13.50 151 ALA A C 1
ATOM 758 O O . ALA A 1 99 ? 17.873 -9.086 18.296 1.00 14.50 151 ALA A O 1
ATOM 760 N N . THR A 1 100 ? 15.727 -8.738 18.919 1.00 12.56 152 THR A N 1
ATOM 761 C CA . THR A 1 100 ? 15.199 -9.857 18.158 1.00 14.38 152 THR A CA 1
ATOM 762 C C . THR A 1 100 ? 14.855 -9.451 16.735 1.00 14.85 152 THR A C 1
ATOM 763 O O . THR A 1 100 ? 14.699 -10.318 15.861 1.00 15.37 152 THR A O 1
ATOM 767 N N . ALA A 1 101 ? 14.747 -8.155 16.485 1.00 13.58 153 ALA A N 1
ATOM 768 C CA . ALA A 1 101 ? 14.499 -7.632 15.153 1.00 13.17 153 ALA A CA 1
ATOM 769 C C . ALA A 1 101 ? 14.777 -6.146 15.218 1.00 11.70 153 ALA A C 1
ATOM 770 O O . ALA A 1 101 ? 14.736 -5.547 16.295 1.00 11.87 153 ALA A O 1
ATOM 772 N N . VAL A 1 102 ? 15.028 -5.553 14.051 1.00 11.73 154 VAL A N 1
ATOM 773 C CA . VAL A 1 102 ? 15.248 -4.111 13.937 1.00 11.63 154 VAL A CA 1
ATOM 774 C C . VAL A 1 102 ? 14.349 -3.586 12.836 1.00 12.90 154 VAL A C 1
ATOM 775 O O . VAL A 1 102 ? 14.283 -4.183 11.756 1.00 13.91 154 VAL A O 1
ATOM 779 N N . ILE A 1 103 ? 13.667 -2.473 13.098 1.00 12.43 155 ILE A N 1
ATOM 780 C CA . ILE A 1 103 ? 12.840 -1.808 12.093 1.00 13.06 155 ILE A CA 1
ATOM 781 C C . ILE A 1 103 ? 13.421 -0.415 11.865 1.00 13.05 155 ILE A C 1
ATOM 782 O O . ILE A 1 103 ? 13.527 0.381 12.809 1.00 14.07 155 ILE A O 1
ATOM 787 N N . PHE A 1 104 ? 13.766 -0.118 10.626 1.00 13.43 156 PHE A N 1
ATOM 788 C CA . PHE A 1 104 ? 14.191 1.219 10.232 1.00 12.26 156 PHE A CA 1
ATOM 789 C C . PHE A 1 104 ? 13.014 1.925 9.581 1.00 15.41 156 PHE A C 1
ATOM 790 O O . PHE A 1 104 ? 12.408 1.386 8.652 1.00 13.57 156 PHE A O 1
ATOM 798 N N . ASP A 1 105 ? 12.734 3.147 10.030 1.00 14.23 157 ASP A N 1
ATOM 799 C CA . ASP A 1 105 ? 11.898 4.069 9.266 1.00 14.73 157 ASP A CA 1
ATOM 800 C C . ASP A 1 105 ? 12.827 4.807 8.318 1.00 16.85 157 ASP A C 1
ATOM 801 O O . ASP A 1 105 ? 13.635 5.650 8.752 1.00 14.96 157 ASP A O 1
ATOM 806 N N . VAL A 1 106 ? 12.740 4.455 7.032 1.00 15.33 158 VAL A N 1
ATOM 807 C CA . VAL A 1 106 ? 13.629 4.980 6.005 1.00 14.87 158 VAL A CA 1
ATOM 808 C C . VAL A 1 106 ? 13.022 6.167 5.260 1.00 18.77 158 VAL A C 1
ATOM 809 O O . VAL A 1 106 ? 13.586 6.597 4.253 1.00 18.70 158 VAL A O 1
ATOM 813 N N . SER A 1 107 ? 11.884 6.700 5.734 1.00 19.44 159 SER A N 1
ATOM 814 C CA . SER A 1 107 ? 11.151 7.737 4.999 1.00 17.88 159 SER A CA 1
ATOM 815 C C . SER A 1 107 ? 12.038 8.915 4.616 1.00 21.39 159 SER A C 1
ATOM 816 O O . SER A 1 107 ? 11.914 9.466 3.513 1.00 21.60 159 SER A O 1
ATOM 819 N N . GLU A 1 108 ? 12.908 9.350 5.522 1.00 19.43 160 GLU A N 1
ATOM 820 C CA . GLU A 1 108 ? 13.735 10.519 5.260 1.00 20.56 160 GLU A CA 1
ATOM 821 C C . GLU A 1 108 ? 15.070 10.156 4.643 1.00 22.15 160 GLU A C 1
ATOM 822 O O . GLU A 1 108 ? 15.848 11.058 4.313 1.00 23.02 160 GLU A O 1
ATOM 828 N N . ASN A 1 109 ? 15.359 8.862 4.479 1.00 19.55 161 ASN A N 1
ATOM 829 C CA . ASN A 1 109 ? 16.632 8.404 3.927 1.00 19.41 161 ASN A CA 1
ATOM 830 C C . ASN A 1 109 ? 16.366 7.171 3.072 1.00 21.61 161 ASN A C 1
ATOM 831 O O . ASN A 1 109 ? 16.824 6.063 3.375 1.00 20.05 161 ASN A O 1
ATOM 836 N N . PRO A 1 110 ? 15.643 7.342 1.964 1.00 22.80 162 PRO A N 1
ATOM 837 C CA . PRO A 1 110 ? 15.339 6.189 1.107 1.00 24.82 162 PRO A CA 1
ATOM 838 C C . PRO A 1 110 ? 16.566 5.463 0.585 1.00 22.05 162 PRO A C 1
ATOM 839 O O . PRO A 1 110 ? 16.481 4.263 0.287 1.00 22.07 162 PRO A O 1
ATOM 843 N N . GLU A 1 111 ? 17.701 6.153 0.451 1.00 22.37 163 GLU A N 1
ATOM 844 C CA . GLU A 1 111 ? 18.936 5.509 0.029 1.00 26.15 163 GLU A CA 1
ATOM 845 C C . GLU A 1 111 ? 19.344 4.393 0.969 1.00 24.02 163 GLU A C 1
ATOM 846 O O . GLU A 1 111 ? 20.050 3.470 0.551 1.00 24.88 163 GLU A O 1
ATOM 852 N N . ALA A 1 112 ? 18.908 4.450 2.229 1.00 18.52 164 ALA A N 1
ATOM 853 C CA . ALA A 1 112 ? 19.183 3.353 3.146 1.00 19.21 164 ALA A CA 1
ATOM 854 C C . ALA A 1 112 ? 18.608 2.023 2.664 1.00 17.09 164 ALA A C 1
ATOM 855 O O . ALA A 1 112 ? 19.131 0.968 3.028 1.00 16.91 164 ALA A O 1
ATOM 857 N N . ILE A 1 113 ? 17.531 2.043 1.867 1.00 16.21 165 ILE A N 1
ATOM 858 C CA . ILE A 1 113 ? 16.955 0.788 1.371 1.00 17.70 165 ILE A CA 1
ATOM 859 C C . ILE A 1 113 ? 17.980 0.040 0.540 1.00 18.96 165 ILE A C 1
ATOM 860 O O . ILE A 1 113 ? 18.187 -1.171 0.700 1.00 18.24 165 ILE A O 1
ATOM 865 N N . ASP A 1 114 ? 18.684 0.769 -0.316 1.00 21.24 166 ASP A N 1
ATOM 866 C CA . ASP A 1 114 ? 19.677 0.133 -1.168 1.00 22.88 166 ASP A CA 1
ATOM 867 C C . ASP A 1 114 ? 20.838 -0.405 -0.346 1.00 19.72 166 ASP A C 1
ATOM 868 O O . ASP A 1 114 ? 21.335 -1.501 -0.617 1.00 22.90 166 ASP A O 1
ATOM 873 N N . GLN A 1 115 ? 21.263 0.337 0.682 1.00 20.49 167 GLN A N 1
ATOM 874 C CA . GLN A 1 115 ? 22.297 -0.172 1.578 1.00 24.27 167 GLN A CA 1
ATOM 875 C C . GLN A 1 115 ? 21.837 -1.443 2.286 1.00 25.69 167 GLN A C 1
ATOM 876 O O . GLN A 1 115 ? 22.585 -2.424 2.373 1.00 24.58 167 GLN A O 1
ATOM 882 N N . LEU A 1 116 ? 20.597 -1.452 2.790 1.00 19.37 168 LEU A N 1
ATOM 883 C CA . LEU A 1 116 ? 20.091 -2.651 3.462 1.00 18.45 168 LEU A CA 1
ATOM 884 C C . LEU A 1 116 ? 19.883 -3.818 2.496 1.00 20.52 168 LEU A C 1
ATOM 885 O O . LEU A 1 116 ? 19.958 -4.985 2.908 1.00 23.10 168 LEU A O 1
ATOM 890 N N . ASN A 1 117 ? 19.609 -3.545 1.224 1.00 20.46 169 ASN A N 1
ATOM 891 C CA . ASN A 1 117 ? 19.283 -4.618 0.297 1.00 20.86 169 ASN A CA 1
ATOM 892 C C . ASN A 1 117 ? 20.496 -5.135 -0.455 1.00 25.09 169 ASN A C 1
ATOM 893 O O . ASN A 1 117 ? 20.354 -6.024 -1.297 1.00 24.09 169 ASN A O 1
ATOM 898 N N . GLN A 1 118 ? 21.686 -4.651 -0.121 1.00 26.17 170 GLN A N 1
ATOM 899 C CA . GLN A 1 118 ? 22.903 -5.271 -0.622 1.00 42.01 170 GLN A CA 1
ATOM 900 C C . GLN A 1 118 ? 23.043 -6.652 0.009 1.00 47.97 170 GLN A C 1
ATOM 901 O O . GLN A 1 118 ? 23.107 -6.779 1.238 1.00 48.01 170 GLN A O 1
ATOM 907 N N . GLY A 1 119 ? 23.049 -7.686 -0.830 1.00 53.35 171 GLY A N 1
ATOM 908 C CA . GLY A 1 119 ? 23.128 -9.050 -0.345 1.00 46.19 171 GLY A CA 1
ATOM 909 C C . GLY A 1 119 ? 24.525 -9.627 -0.428 1.00 54.53 171 GLY A C 1
ATOM 910 O O . GLY A 1 119 ? 24.710 -10.845 -0.332 1.00 59.60 171 GLY A O 1
ATOM 911 N N . SER A 1 120 ? 25.520 -8.755 -0.610 1.00 55.77 172 SER A N 1
ATOM 912 C CA . SER A 1 120 ? 26.910 -9.185 -0.708 1.00 55.81 172 SER A CA 1
ATOM 913 C C . SER A 1 120 ? 27.548 -9.450 0.648 1.00 52.89 172 SER A C 1
ATOM 914 O O . SER A 1 120 ? 28.672 -9.962 0.693 1.00 57.25 172 SER A O 1
ATOM 917 N N . GLU A 1 121 ? 26.872 -9.113 1.739 1.00 51.14 173 GLU A N 1
ATOM 918 C CA . GLU A 1 121 ? 27.316 -9.453 3.080 1.00 46.29 173 GLU A CA 1
ATOM 919 C C . GLU A 1 121 ? 26.470 -10.608 3.604 1.00 47.06 173 GLU A C 1
ATOM 920 O O . GLU A 1 121 ? 25.332 -10.804 3.173 1.00 53.12 173 GLU A O 1
ATOM 926 N N . ASP A 1 122 ? 27.035 -11.381 4.528 1.00 44.82 174 ASP A N 1
ATOM 927 C CA . ASP A 1 122 ? 26.258 -12.442 5.159 1.00 43.50 174 ASP A CA 1
ATOM 928 C C . ASP A 1 122 ? 25.094 -11.830 5.937 1.00 34.78 174 ASP A C 1
ATOM 929 O O . ASP A 1 122 ? 25.259 -10.789 6.584 1.00 40.39 174 ASP A O 1
ATOM 934 N N . PRO A 1 123 ? 23.909 -12.437 5.896 1.00 34.81 175 PRO A N 1
ATOM 935 C CA . PRO A 1 123 ? 22.757 -11.821 6.564 1.00 32.55 175 PRO A CA 1
ATOM 936 C C . PRO A 1 123 ? 22.907 -11.918 8.070 1.00 31.32 175 PRO A C 1
ATOM 937 O O . PRO A 1 123 ? 23.423 -12.905 8.600 1.00 28.40 175 PRO A O 1
ATOM 941 N N . LEU A 1 124 ? 22.459 -10.872 8.759 1.00 24.23 176 LEU A N 1
ATOM 942 C CA . LEU A 1 124 ? 22.252 -10.996 10.190 1.00 24.17 176 LEU A CA 1
ATOM 943 C C . LEU A 1 124 ? 21.244 -12.105 10.471 1.00 19.11 176 LEU A C 1
ATOM 944 O O . LEU A 1 124 ? 20.391 -12.447 9.640 1.00 22.58 176 LEU A O 1
ATOM 949 N N . LYS A 1 125 ? 21.333 -12.649 11.671 1.00 21.36 177 LYS A N 1
ATOM 950 C CA . LYS A 1 125 ? 20.513 -13.802 12.002 1.00 22.61 177 LYS A CA 1
ATOM 951 C C . LYS A 1 125 ? 19.093 -13.421 12.385 1.00 23.17 177 LYS A C 1
ATOM 952 O O . LYS A 1 125 ? 18.256 -14.312 12.542 1.00 24.74 177 LYS A O 1
ATOM 958 N N . ARG A 1 126 ? 18.801 -12.130 12.528 1.00 19.90 178 ARG A N 1
ATOM 959 C CA . ARG A 1 126 ? 17.485 -11.629 12.894 1.00 16.59 178 ARG A CA 1
ATOM 960 C C . ARG A 1 126 ? 16.943 -10.729 11.792 1.00 14.36 178 ARG A C 1
ATOM 961 O O . ARG A 1 126 ? 17.707 -10.185 10.988 1.00 16.02 178 ARG A O 1
ATOM 969 N N . PRO A 1 127 ? 15.637 -10.492 11.776 1.00 14.65 179 PRO A N 1
ATOM 970 C CA . PRO A 1 127 ? 15.044 -9.656 10.723 1.00 14.28 179 PRO A CA 1
ATOM 971 C C . PRO A 1 127 ? 15.489 -8.210 10.828 1.00 13.90 179 PRO A C 1
ATOM 972 O O . PRO A 1 127 ? 15.561 -7.652 11.927 1.00 15.25 179 PRO A O 1
ATOM 976 N N . VAL A 1 128 ? 15.757 -7.596 9.674 1.00 13.46 180 VAL A N 1
ATOM 977 C CA . VAL A 1 128 ? 16.076 -6.172 9.559 1.00 15.14 180 VAL A CA 1
ATOM 978 C C . VAL A 1 128 ? 15.071 -5.614 8.563 1.00 16.01 180 VAL A C 1
ATOM 979 O O . VAL A 1 128 ? 15.236 -5.778 7.342 1.00 14.19 180 VAL A O 1
ATOM 983 N N . VAL A 1 129 ? 14.015 -4.985 9.077 1.00 13.55 181 VAL A N 1
ATOM 984 C CA . VAL A 1 129 ? 12.851 -4.591 8.292 1.00 13.01 181 VAL A CA 1
ATOM 985 C C . VAL A 1 129 ? 12.908 -3.091 8.081 1.00 13.61 181 VAL A C 1
ATOM 986 O O . VAL A 1 129 ? 13.376 -2.349 8.946 1.00 15.84 181 VAL A O 1
ATOM 990 N N . TYR A 1 130 ? 12.426 -2.634 6.933 1.00 12.36 182 TYR A N 1
ATOM 991 C CA . TYR A 1 130 ? 12.257 -1.205 6.748 1.00 12.47 182 TYR A CA 1
ATOM 992 C C . TYR A 1 130 ? 10.815 -0.865 6.427 1.00 13.88 182 TYR A C 1
ATOM 993 O O . TYR A 1 130 ? 10.102 -1.636 5.773 1.00 14.17 182 TYR A O 1
ATOM 1002 N N . VAL A 1 131 ? 10.409 0.303 6.905 1.00 13.58 183 VAL A N 1
ATOM 1003 C CA . VAL A 1 131 ? 9.080 0.853 6.671 1.00 15.65 183 VAL A CA 1
ATOM 1004 C C . VAL A 1 131 ? 9.250 2.272 6.161 1.00 14.33 183 VAL A C 1
ATOM 1005 O O . VAL A 1 131 ? 10.249 2.943 6.447 1.00 14.11 183 VAL A O 1
ATOM 1009 N N . LYS A 1 132 ? 8.269 2.717 5.377 1.00 17.00 184 LYS A N 1
ATOM 1010 C CA . LYS A 1 132 ? 8.255 4.056 4.818 1.00 17.77 184 LYS A CA 1
ATOM 1011 C C . LYS A 1 132 ? 6.801 4.463 4.619 1.00 17.69 184 LYS A C 1
ATOM 1012 O O . LYS A 1 132 ? 5.870 3.685 4.874 1.00 16.45 184 LYS A O 1
ATOM 1018 N N . GLY A 1 133 ? 6.618 5.710 4.189 1.00 20.06 185 GLY A N 1
ATOM 1019 C CA . GLY A 1 133 ? 5.294 6.163 3.795 1.00 20.62 185 GLY A CA 1
ATOM 1020 C C . GLY A 1 133 ? 4.294 6.051 4.925 1.00 19.12 185 GLY A C 1
ATOM 1021 O O . GLY A 1 133 ? 4.608 6.274 6.097 1.00 20.11 185 GLY A O 1
ATOM 1022 N N . ALA A 1 134 ? 3.061 5.680 4.566 1.00 21.07 186 ALA A N 1
ATOM 1023 C CA . ALA A 1 134 ? 1.991 5.632 5.555 1.00 20.50 186 ALA A CA 1
ATOM 1024 C C . ALA A 1 134 ? 2.289 4.623 6.652 1.00 21.22 186 ALA A C 1
ATOM 1025 O O . ALA A 1 134 ? 1.909 4.845 7.808 1.00 23.18 186 ALA A O 1
ATOM 1027 N N . ASP A 1 135 ? 2.968 3.520 6.318 1.00 19.71 187 ASP A N 1
ATOM 1028 C CA . ASP A 1 135 ? 3.267 2.501 7.321 1.00 19.05 187 ASP A CA 1
ATOM 1029 C C . ASP A 1 135 ? 4.269 3.021 8.344 1.00 19.14 187 ASP A C 1
ATOM 1030 O O . ASP A 1 135 ? 4.135 2.768 9.549 1.00 18.97 187 ASP A O 1
ATOM 1035 N N . ALA A 1 136 ? 5.258 3.789 7.892 1.00 18.40 188 ALA A N 1
ATOM 1036 C CA . ALA A 1 136 ? 6.179 4.413 8.834 1.00 18.00 188 ALA A CA 1
ATOM 1037 C C . ALA A 1 136 ? 5.459 5.441 9.698 1.00 21.83 188 ALA A C 1
ATOM 1038 O O . ALA A 1 136 ? 5.759 5.591 10.888 1.00 18.10 188 ALA A O 1
ATOM 1040 N N . ILE A 1 137 ? 4.500 6.164 9.115 1.00 19.34 189 ILE A N 1
ATOM 1041 C CA . ILE A 1 137 ? 3.741 7.116 9.913 1.00 22.90 189 ILE A CA 1
ATOM 1042 C C . ILE A 1 137 ? 2.978 6.397 11.013 1.00 20.55 189 ILE A C 1
ATOM 1043 O O . ILE A 1 137 ? 2.955 6.848 12.167 1.00 24.03 189 ILE A O 1
ATOM 1048 N N . LYS A 1 138 ? 2.352 5.262 10.678 1.00 20.27 190 LYS A N 1
ATOM 1049 C CA . LYS A 1 138 ? 1.651 4.463 11.680 1.00 20.02 190 LYS A CA 1
ATOM 1050 C C . LYS A 1 138 ? 2.599 4.020 12.795 1.00 23.01 190 LYS A C 1
ATOM 1051 O O . LYS A 1 138 ? 2.277 4.126 13.988 1.00 21.15 190 LYS A O 1
ATOM 1057 N N . 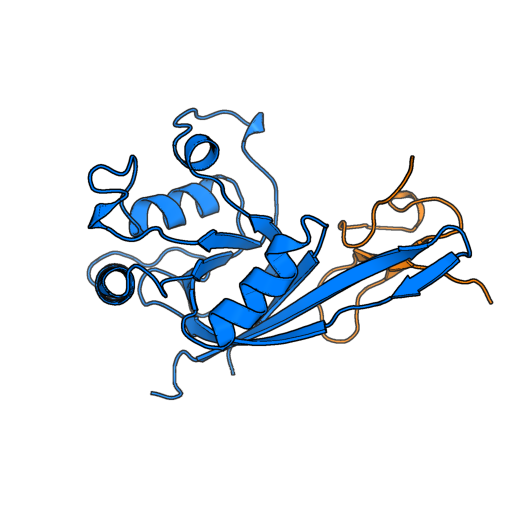LEU A 1 139 ? 3.778 3.517 12.423 1.00 19.70 191 LEU A N 1
ATOM 1058 C CA . LEU A 1 139 ? 4.701 3.013 13.432 1.00 19.62 191 LEU A CA 1
ATOM 1059 C C . LEU A 1 139 ? 5.139 4.129 14.364 1.00 21.12 191 LEU A C 1
ATOM 1060 O O . LEU A 1 139 ? 5.126 3.971 15.592 1.00 21.67 191 LEU A O 1
ATOM 1065 N N . MET A 1 140 ? 5.539 5.268 13.795 1.00 19.34 192 MET A N 1
ATOM 1066 C CA . MET A 1 140 ? 6.075 6.343 14.621 1.00 23.74 192 MET A CA 1
ATOM 1067 C C . MET A 1 140 ? 4.992 7.006 15.456 1.00 22.15 192 MET A C 1
ATOM 1068 O O . MET A 1 140 ? 5.268 7.470 16.566 1.00 21.51 192 MET A O 1
ATOM 1073 N N . ASN A 1 141 ? 3.760 7.047 14.953 1.00 24.46 193 ASN A N 1
ATOM 1074 C CA . ASN A 1 141 ? 2.664 7.572 15.755 1.00 26.31 193 ASN A CA 1
ATOM 1075 C C . ASN A 1 141 ? 2.587 6.852 17.093 1.00 22.91 193 ASN A C 1
ATOM 1076 O O . ASN A 1 141 ? 2.426 7.479 18.149 1.00 25.50 193 ASN A O 1
ATOM 1081 N N . ILE A 1 142 ? 2.734 5.532 17.072 1.00 19.76 194 ILE A N 1
ATOM 1082 C CA . ILE A 1 142 ? 2.626 4.775 18.309 1.00 21.55 194 ILE A CA 1
ATOM 1083 C C . ILE A 1 142 ? 3.938 4.834 19.093 1.00 21.15 194 ILE A C 1
ATOM 1084 O O . ILE A 1 142 ? 3.936 5.020 20.312 1.00 19.27 194 ILE A O 1
ATOM 1089 N N . VAL A 1 143 ? 5.081 4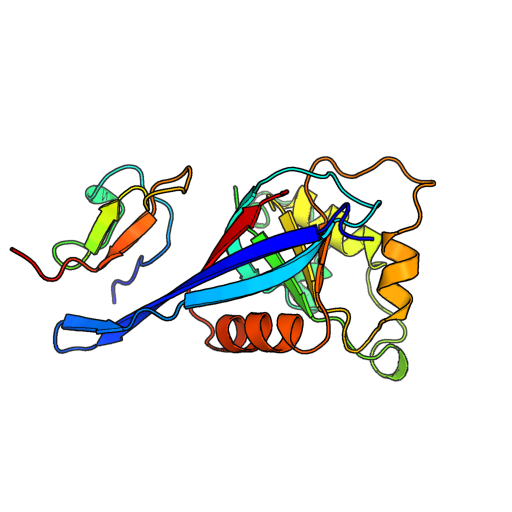.747 18.403 1.00 19.58 195 VAL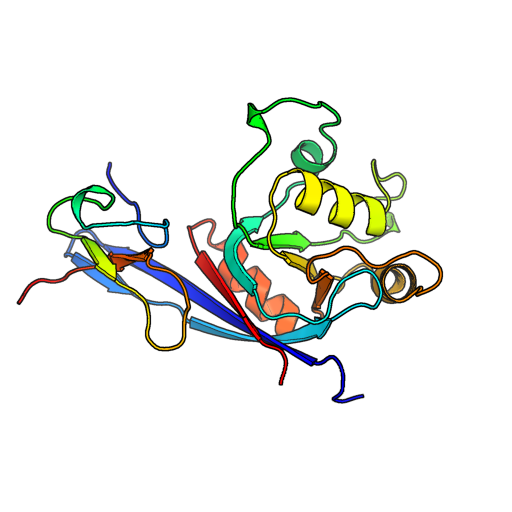 A N 1
ATOM 1090 C CA . VAL A 1 143 ? 6.379 4.873 19.064 1.00 17.90 195 VAL A CA 1
ATOM 1091 C C . VAL A 1 143 ? 6.517 6.228 19.752 1.00 21.61 195 VAL A C 1
ATOM 1092 O O . VAL A 1 143 ? 7.103 6.336 20.839 1.00 22.99 195 VAL A O 1
ATOM 1096 N N . ASN A 1 144 ? 5.997 7.286 19.131 1.00 22.35 196 ASN A N 1
ATOM 1097 C CA . ASN A 1 144 ? 6.124 8.621 19.700 1.00 24.53 196 ASN A CA 1
ATOM 1098 C C . ASN A 1 144 ? 5.318 8.820 20.979 1.00 24.60 196 ASN A C 1
ATOM 1099 O O . ASN A 1 144 ? 5.531 9.820 21.674 1.00 28.38 196 ASN A O 1
ATOM 1104 N N . LYS A 1 145 ? 4.408 7.905 21.315 1.00 23.01 197 LYS A N 1
ATOM 1105 C CA . LYS A 1 145 ? 3.702 8.038 22.584 1.00 24.32 197 LYS A CA 1
ATOM 1106 C C . LYS A 1 145 ? 4.619 7.798 23.768 1.00 27.21 197 LYS A C 1
ATOM 1107 O O . LYS A 1 145 ? 4.236 8.107 24.904 1.00 33.68 197 LYS A O 1
ATOM 1113 N N . GLN A 1 146 ? 5.802 7.236 23.532 1.00 26.23 198 GLN A N 1
ATOM 1114 C CA . GLN A 1 146 ? 6.811 7.047 24.575 1.00 28.21 198 GLN A CA 1
ATOM 1115 C C . GLN A 1 146 ? 6.301 6.160 25.706 1.00 33.85 198 GLN A C 1
ATOM 1116 O O . GLN A 1 146 ? 6.550 6.407 26.889 1.00 32.22 198 GLN A O 1
ATOM 1122 N N . LYS A 1 147 ? 5.581 5.115 25.342 1.00 31.27 199 LYS A N 1
ATOM 1123 C CA . LYS A 1 147 ? 5.111 4.137 26.304 1.00 27.66 199 LYS A CA 1
ATOM 1124 C C . LYS A 1 147 ? 5.723 2.792 25.940 1.00 25.82 199 LYS A C 1
ATOM 1125 O O . LYS A 1 147 ? 6.624 2.699 25.101 1.00 25.45 199 LYS A O 1
ATOM 1131 N N . VAL A 1 148 ? 5.263 1.744 26.596 1.00 18.97 200 VAL A N 1
ATOM 1132 C CA . VAL A 1 148 ? 5.783 0.414 26.337 1.00 15.42 200 VAL A CA 1
ATOM 1133 C C . VAL A 1 148 ? 4.834 -0.266 25.367 1.00 17.91 200 VAL A C 1
ATOM 1134 O O . VAL A 1 148 ? 3.743 -0.711 25.743 1.00 18.75 200 VAL A O 1
ATOM 1138 N N . ALA A 1 149 ? 5.247 -0.352 24.114 1.00 13.69 201 ALA A N 1
ATOM 1139 C CA . ALA A 1 149 ? 4.491 -1.042 23.087 1.00 15.49 201 ALA A CA 1
ATOM 1140 C C . ALA A 1 149 ? 5.137 -2.389 22.798 1.00 14.78 201 ALA A C 1
ATOM 1141 O O . ALA A 1 149 ? 6.345 -2.570 22.988 1.00 16.45 201 ALA A O 1
ATOM 1143 N N . ARG A 1 150 ? 4.325 -3.347 22.353 1.00 13.78 202 ARG A N 1
ATOM 1144 C CA . ARG A 1 150 ? 4.833 -4.630 21.889 1.00 13.71 202 ARG A CA 1
ATOM 1145 C C . ARG A 1 150 ? 4.501 -4.797 20.412 1.00 14.69 202 ARG A C 1
ATOM 1146 O O . ARG A 1 150 ? 3.465 -4.333 19.923 1.00 14.26 202 ARG A O 1
ATOM 1154 N N . ALA A 1 151 ? 5.420 -5.434 19.698 1.00 13.33 203 ALA A N 1
ATOM 1155 C CA . ALA A 1 151 ? 5.303 -5.587 18.258 1.00 13.61 203 ALA A CA 1
ATOM 1156 C C . ALA A 1 151 ? 5.499 -7.045 17.880 1.00 11.36 203 ALA A C 1
ATOM 1157 O O . ALA A 1 151 ? 6.319 -7.757 18.472 1.00 14.50 203 ALA A O 1
ATOM 1159 N N . ARG A 1 152 ? 4.767 -7.465 16.842 1.00 12.74 204 ARG A N 1
ATOM 1160 C CA . ARG A 1 152 ? 4.910 -8.797 16.283 1.00 13.98 204 ARG A CA 1
ATOM 1161 C C . ARG A 1 152 ? 5.143 -8.662 14.788 1.00 15.27 204 ARG A C 1
ATOM 1162 O O . ARG A 1 152 ? 4.368 -8.003 14.096 1.00 17.73 204 ARG A O 1
ATOM 1170 N N . ILE A 1 153 ? 6.207 -9.284 14.308 1.00 13.14 205 ILE A N 1
ATOM 1171 C CA . ILE A 1 153 ? 6.590 -9.242 12.896 1.00 17.86 205 ILE A CA 1
ATOM 1172 C C . ILE A 1 153 ? 6.325 -10.625 12.314 1.00 14.12 205 ILE A C 1
ATOM 1173 O O . ILE A 1 153 ? 6.808 -11.633 12.846 1.00 17.90 205 ILE A O 1
ATOM 1178 N N . GLN A 1 154 ? 5.552 -10.682 11.223 1.00 18.39 206 GLN A N 1
A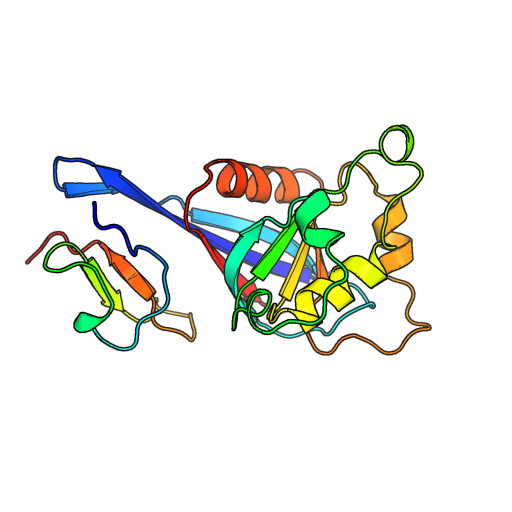TOM 1179 C CA . GLN A 1 154 ? 5.230 -11.952 10.591 1.00 19.30 206 GLN A CA 1
ATOM 1180 C C . GLN A 1 154 ? 5.646 -11.923 9.135 1.00 19.72 206 GLN A C 1
ATOM 1181 O O . GLN A 1 154 ? 5.527 -10.895 8.472 1.00 19.15 206 GLN A O 1
ATOM 1187 N N A HIS A 1 155 ? 6.109 -13.071 8.650 0.50 24.85 207 HIS A N 1
ATOM 1188 N N B HIS A 1 155 ? 6.129 -13.057 8.641 0.50 24.88 207 HIS A N 1
ATOM 1189 C CA A HIS A 1 155 ? 6.319 -13.310 7.231 0.50 29.28 207 HIS A CA 1
ATOM 1190 C CA B HIS A 1 155 ? 6.314 -13.251 7.211 0.50 29.25 207 HIS A CA 1
ATOM 1191 C C A HIS A 1 155 ? 5.118 -14.082 6.700 0.50 32.82 207 HIS A C 1
ATOM 1192 C C B HIS A 1 155 ? 5.144 -14.073 6.687 0.50 32.85 207 HIS A C 1
ATOM 1193 O O A HIS A 1 155 ? 4.703 -15.076 7.302 0.50 34.01 207 HIS A O 1
ATOM 1194 O O B HIS A 1 155 ? 4.772 -15.086 7.286 0.50 33.96 207 HIS A O 1
ATOM 1207 N N . ARG A 1 156 ? 4.556 -13.620 5.588 1.00 39.68 208 ARG A N 1
ATOM 1208 C CA . ARG A 1 156 ? 3.361 -14.255 5.029 1.00 45.71 208 ARG A CA 1
ATOM 1209 C C . ARG A 1 156 ? 2.261 -14.439 6.083 1.00 49.45 208 ARG A C 1
ATOM 1210 O O . ARG A 1 156 ? 1.560 -13.492 6.457 1.00 52.12 208 ARG A O 1
ATOM 1218 N N . GLY B 2 1 ? 5.039 5.157 40.224 1.00 53.91 1 GLY B N 1
ATOM 1219 C CA . GLY B 2 1 ? 4.148 4.120 40.715 1.00 47.72 1 GLY B CA 1
ATOM 1220 C C . GLY B 2 1 ? 4.476 2.740 40.184 1.00 44.41 1 GLY B C 1
ATOM 1221 O O . GLY B 2 1 ? 5.647 2.338 40.169 1.00 54.20 1 GLY B O 1
ATOM 1227 N N . CYS B 2 2 ? 3.447 2.003 39.759 1.00 39.80 2 CYS B N 1
ATOM 1228 C CA . CYS B 2 2 ? 3.646 0.701 39.131 1.00 31.79 2 CYS B CA 1
ATOM 122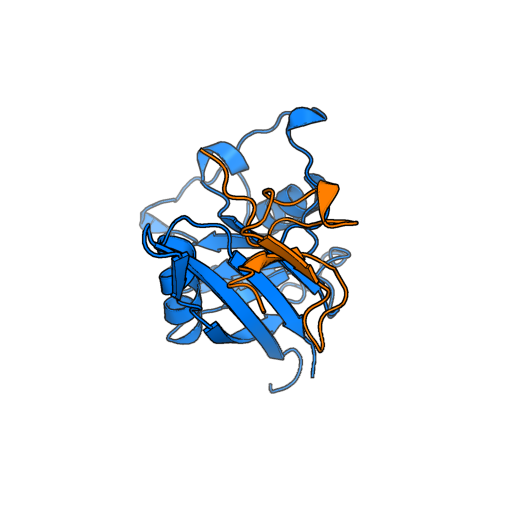9 C C . CYS B 2 2 ? 2.945 0.664 37.785 1.00 24.73 2 CYS B C 1
ATOM 1230 O O . CYS B 2 2 ? 1.722 0.833 37.710 1.00 25.06 2 CYS B O 1
ATOM 1237 N N . ASN B 2 3 ? 3.713 0.374 36.741 1.00 25.10 3 ASN B N 1
ATOM 1238 C CA . ASN B 2 3 ? 3.160 0.119 35.413 1.00 23.11 3 ASN B CA 1
ATOM 1239 C C . ASN B 2 3 ? 4.141 -0.828 34.744 1.00 21.74 3 ASN B C 1
ATOM 1240 O O . ASN B 2 3 ? 5.282 -0.446 34.473 1.00 22.90 3 ASN B O 1
ATOM 1251 N N . ARG B 2 4 ? 3.726 -2.083 34.556 1.00 19.65 4 ARG B N 1
ATOM 1252 C CA . ARG B 2 4 ? 4.521 -3.077 33.847 1.00 18.96 4 ARG B CA 1
ATOM 1253 C C . ARG B 2 4 ? 3.824 -3.534 32.569 1.00 15.26 4 ARG B C 1
ATOM 1254 O O . ARG B 2 4 ? 4.158 -4.596 32.025 1.00 16.66 4 ARG B O 1
ATOM 1275 N N . LEU B 2 5 ? 2.858 -2.760 32.094 1.00 17.33 5 LEU B N 1
ATOM 1276 C CA . LEU B 2 5 ? 2.111 -3.143 30.908 1.00 16.96 5 LEU B CA 1
ATOM 1277 C C . LEU B 2 5 ? 3.064 -3.381 29.741 1.00 16.40 5 LEU B C 1
ATOM 1278 O O . LEU B 2 5 ? 3.953 -2.567 29.477 1.00 16.85 5 LEU B O 1
ATOM 1294 N N . ASN B 2 6 ? 2.856 -4.507 29.052 1.00 14.72 6 ASN B N 1
ATOM 1295 C CA . ASN B 2 6 ? 3.617 -4.951 27.885 1.00 16.48 6 ASN B CA 1
ATOM 1296 C C . ASN B 2 6 ? 5.043 -5.386 28.200 1.00 20.62 6 ASN B C 1
ATOM 1297 O O . ASN B 2 6 ? 5.825 -5.669 27.272 1.00 18.47 6 ASN B O 1
ATOM 1308 N N . LYS B 2 7 ? 5.411 -5.464 29.470 1.00 16.31 7 LYS B N 1
ATOM 1309 C CA . LYS B 2 7 ? 6.640 -6.125 29.859 1.00 18.90 7 LYS B CA 1
ATOM 1310 C C . LYS B 2 7 ? 6.429 -7.631 29.854 1.00 20.81 7 LYS B C 1
ATOM 1311 O O . LYS B 2 7 ? 5.341 -8.130 30.129 1.00 17.29 7 LYS B O 1
ATOM 1330 N N . LYS B 2 8 ? 7.479 -8.360 29.502 1.00 24.66 8 LYS B N 1
ATOM 1331 C CA . LYS B 2 8 ? 7.418 -9.808 29.580 1.00 24.76 8 LYS B CA 1
ATOM 1332 C C . LYS B 2 8 ? 7.231 -10.257 31.020 1.00 24.81 8 LYS B C 1
ATOM 1333 O O . LYS B 2 8 ? 7.682 -9.608 31.966 1.00 28.90 8 LYS B O 1
ATOM 1352 N N . CYS B 2 9 ? 6.546 -11.384 31.178 1.00 22.76 9 CYS B N 1
ATOM 1353 C CA . CYS B 2 9 ? 6.246 -11.940 32.482 1.00 22.24 9 CYS B CA 1
ATOM 1354 C C . CYS B 2 9 ? 6.174 -13.450 32.354 1.00 27.24 9 CYS B C 1
ATOM 1355 O O . CYS B 2 9 ? 5.887 -13.982 31.280 1.00 25.26 9 CYS B O 1
ATOM 1362 N N . ASN B 2 10 ? 6.462 -14.134 33.457 1.00 27.77 10 ASN B N 1
ATOM 1363 C CA . ASN B 2 10 ? 6.257 -15.568 33.566 1.00 29.39 10 ASN B CA 1
ATOM 1364 C C . ASN B 2 10 ? 5.106 -15.924 34.490 1.00 29.97 10 ASN B C 1
ATOM 1365 O O . ASN B 2 10 ? 4.611 -17.056 34.434 1.00 30.35 10 ASN B O 1
ATOM 1376 N N . SER B 2 11 ? 4.629 -14.973 35.287 1.00 29.93 11 SER B N 1
ATOM 1377 C CA . SER B 2 11 ? 3.466 -15.178 36.137 1.00 30.47 11 SER B CA 1
ATOM 1378 C C . SER B 2 11 ? 2.970 -13.807 36.564 1.00 26.33 11 SER B C 1
ATOM 1379 O O . SER B 2 11 ? 3.629 -12.792 36.328 1.00 26.36 11 SER B O 1
ATOM 1387 N N . ASP B 2 12 ? 1.815 -13.801 37.245 1.00 27.14 12 ASP B N 1
ATOM 1388 C CA . ASP B 2 12 ? 1.253 -12.551 37.750 1.00 25.34 12 ASP B CA 1
ATOM 1389 C C . ASP B 2 12 ? 2.194 -11.862 38.730 1.00 23.12 12 ASP B C 1
ATOM 1390 O O . ASP B 2 12 ? 2.105 -10.645 38.929 1.00 26.03 12 ASP B O 1
ATOM 1399 N N . ALA B 2 13 ? 3.069 -12.621 39.390 1.00 25.83 13 ALA B N 1
ATOM 1400 C CA . ALA B 2 13 ? 4.017 -12.004 40.310 1.00 29.60 13 ALA B CA 1
ATOM 1401 C C . ALA B 2 13 ? 4.951 -11.017 39.619 1.00 26.30 13 ALA B C 1
ATOM 1402 O O . ALA B 2 13 ? 5.520 -10.148 40.289 1.00 28.89 13 ALA B O 1
ATOM 1409 N N . ASP B 2 14 ? 5.132 -11.129 38.303 1.00 26.49 14 ASP B N 1
ATOM 1410 C CA . ASP B 2 14 ? 5.996 -10.226 37.557 1.00 24.09 14 ASP B CA 1
ATOM 1411 C C . ASP B 2 14 ? 5.278 -8.968 37.088 1.00 24.72 14 ASP B C 1
ATOM 1412 O O . ASP B 2 14 ? 5.936 -8.052 36.577 1.00 26.00 14 ASP B O 1
ATOM 1421 N N . CYS B 2 15 ? 3.958 -8.909 37.229 1.00 23.15 15 CYS B N 1
ATOM 1422 C CA . CYS B 2 15 ? 3.165 -7.754 36.839 1.00 21.72 15 CYS B CA 1
ATOM 1423 C C . CYS B 2 15 ? 2.737 -6.976 38.079 1.00 20.48 15 CYS B C 1
ATOM 1424 O O . CYS B 2 15 ? 2.936 -7.407 39.219 1.00 20.13 15 CYS B O 1
ATOM 1431 N N . CYS B 2 16 ? 2.152 -5.807 37.845 1.00 17.56 16 CYS B N 1
ATOM 1432 C CA . CYS B 2 16 ? 1.673 -5.014 38.967 1.00 20.70 16 CYS B CA 1
ATOM 1433 C C . CYS B 2 16 ? 0.533 -5.745 39.654 1.00 19.74 16 CYS B C 1
ATOM 1434 O O . CYS B 2 16 ? -0.325 -6.352 39.009 1.00 21.09 16 CYS B O 1
ATOM 1441 N N . ALA B 2 17 ? 0.522 -5.673 40.977 1.00 16.61 17 ALA B N 1
ATOM 1442 C CA . ALA B 2 17 ? -0.492 -6.385 41.732 1.00 20.58 17 ALA B CA 1
ATOM 1443 C C . ALA B 2 17 ? -1.881 -5.876 41.385 1.00 18.35 17 ALA B C 1
ATOM 1444 O O . ALA B 2 17 ? -2.113 -4.668 41.311 1.00 18.97 17 ALA B O 1
ATOM 1451 N N . ASN B 2 18 ? -2.796 -6.818 41.192 1.00 19.57 18 ASN B N 1
ATOM 1452 C CA . ASN B 2 18 ? -4.238 -6.602 41.159 1.00 19.82 18 ASN B CA 1
ATOM 1453 C C . ASN B 2 18 ? -4.751 -5.970 39.878 1.00 23.42 18 ASN B C 1
ATOM 1454 O O . ASN B 2 18 ? -5.756 -6.436 39.335 1.00 27.23 18 ASN B O 1
ATOM 1465 N N . LYS B 2 19 ? -4.096 -4.913 39.399 1.00 18.49 19 LYS B N 1
ATOM 1466 C CA . LYS B 2 19 ? -4.559 -4.194 38.221 1.00 18.99 19 LYS B CA 1
ATOM 1467 C C . LYS B 2 19 ? -3.955 -4.710 36.913 1.00 19.28 19 LYS B C 1
ATOM 1468 O O . LYS B 2 19 ? -4.356 -4.244 35.840 1.00 22.82 19 LYS B O 1
ATOM 1487 N N . GLU B 2 20 ? -3.033 -5.661 36.981 1.00 19.34 20 GLU B N 1
ATOM 1488 C CA . GLU B 2 20 ? -2.451 -6.294 35.804 1.00 17.86 20 GLU B CA 1
ATOM 1489 C C . GLU B 2 20 ? -2.494 -7.803 35.980 1.00 22.15 20 GLU B C 1
ATOM 1490 O O . GLU B 2 20 ? -2.631 -8.318 37.097 1.00 20.85 20 GLU B O 1
ATOM 1502 N N . LYS B 2 21 ? -2.379 -8.507 34.856 1.00 18.18 21 LYS B N 1
ATOM 1503 C CA . LYS B 2 21 ? -2.284 -9.956 34.828 1.00 19.33 21 LYS B CA 1
ATOM 1504 C C . LYS B 2 21 ? -1.347 -10.356 33.697 1.00 20.25 21 LYS B C 1
ATOM 1505 O O . LYS B 2 21 ? -1.157 -9.622 32.726 1.00 21.22 21 LYS B O 1
ATOM 1524 N N . CYS B 2 22 ? -0.755 -11.525 33.840 1.00 22.02 22 CYS B N 1
ATOM 1525 C CA . CYS B 2 22 ? 0.210 -12.040 32.881 1.00 22.83 22 CYS B CA 1
ATOM 1526 C C . CYS B 2 22 ? -0.510 -12.979 31.922 1.00 23.99 22 CYS B C 1
ATOM 1527 O O . CYS B 2 22 ? -1.141 -13.941 32.363 1.00 27.35 22 CYS B O 1
ATOM 1534 N N . GLU B 2 23 ? -0.427 -12.698 30.616 1.00 19.39 23 GLU B N 1
ATOM 1535 C CA . GLU B 2 23 ? -1.179 -13.466 29.635 1.00 19.26 23 GLU B CA 1
ATOM 1536 C C . GLU B 2 23 ? -0.424 -13.528 28.315 1.00 25.92 23 GLU B C 1
ATOM 1537 O O . GLU B 2 23 ? 0.249 -12.572 27.925 1.00 20.91 23 GLU B O 1
ATOM 1549 N N . ARG B 2 24 ? -0.579 -14.658 27.615 1.00 26.00 24 ARG B N 1
ATOM 1550 C CA . ARG B 2 24 ? -0.057 -14.812 26.265 1.00 25.72 24 ARG B CA 1
ATOM 1551 C C . ARG B 2 24 ? -1.136 -14.291 25.320 1.00 24.05 24 ARG B C 1
ATOM 1552 O O . ARG B 2 24 ? -2.219 -14.901 25.252 1.00 25.95 24 ARG B O 1
ATOM 1573 N N . PRO B 2 25 ? -0.913 -13.194 24.602 1.00 21.53 25 PRO B N 1
ATOM 1574 C CA . PRO B 2 25 ? -1.938 -12.734 23.652 1.00 21.60 25 PRO B CA 1
ATOM 1575 C C . PRO B 2 25 ? -2.183 -13.806 22.601 1.00 25.47 25 PRO B C 1
ATOM 1576 O O . PRO B 2 25 ? -1.262 -14.507 22.183 1.00 26.03 25 PRO B O 1
ATOM 1587 N N . ILE B 2 26 ? -3.440 -13.958 22.194 1.00 26.32 26 ILE B N 1
ATOM 1588 C CA . ILE B 2 26 ? -3.753 -15.000 21.225 1.00 27.95 26 ILE B CA 1
ATOM 1589 C C . ILE B 2 26 ? -3.011 -14.705 19.930 1.00 23.60 26 ILE B C 1
ATOM 1590 O O . ILE B 2 26 ? -3.044 -13.579 19.418 1.00 25.68 26 ILE B O 1
ATOM 1606 N N . GLY B 2 27 ? -2.299 -15.706 19.418 1.00 28.24 27 GLY B N 1
ATOM 1607 C CA . GLY B 2 27 ? -1.522 -15.557 18.208 1.00 30.33 27 GLY B CA 1
ATOM 1608 C C . GLY B 2 27 ? -0.096 -15.099 18.417 1.00 27.02 27 GLY B C 1
ATOM 1609 O O . GLY B 2 27 ? 0.675 -15.057 17.448 1.00 29.59 27 GLY B O 1
ATOM 1613 N N . TRP B 2 28 ? 0.277 -14.749 19.641 1.00 26.62 28 TRP B N 1
ATOM 1614 C CA . TRP B 2 28 ? 1.632 -14.355 19.981 1.00 23.21 28 TRP B CA 1
ATOM 1615 C C . TRP B 2 28 ? 2.315 -15.473 20.760 1.00 24.65 28 TRP B C 1
ATOM 1616 O O . TRP B 2 28 ? 1.672 -16.380 21.299 1.00 24.44 28 TRP B O 1
ATOM 1637 N N . LYS B 2 29 ? 3.641 -15.410 20.797 1.00 20.23 29 LYS B N 1
ATOM 1638 C CA . LYS B 2 29 ? 4.445 -16.469 21.386 1.00 24.09 29 LYS B CA 1
ATOM 1639 C C . LYS B 2 29 ? 4.659 -16.272 22.875 1.00 25.80 29 LYS B C 1
ATOM 1640 O O . LYS B 2 29 ? 4.692 -17.254 23.624 1.00 26.63 29 LYS B O 1
ATOM 1659 N N . PHE B 2 30 ? 4.793 -15.029 23.331 1.00 21.11 30 PHE B N 1
ATOM 1660 C CA . PHE B 2 30 ? 5.227 -14.781 24.695 1.00 16.79 30 PHE B CA 1
ATOM 1661 C C . PHE B 2 30 ? 4.099 -14.228 25.555 1.00 18.36 30 PHE B C 1
ATOM 1662 O O . PHE B 2 30 ? 3.044 -13.811 25.075 1.00 17.99 30 PHE B O 1
ATOM 1679 N N . MET B 2 31 ? 4.351 -14.250 26.852 1.00 22.35 31 MET B N 1
ATOM 1680 C CA . MET B 2 31 ? 3.440 -13.676 27.824 1.00 22.72 31 MET B CA 1
ATOM 1681 C C . MET B 2 31 ? 3.901 -12.278 28.199 1.00 17.15 31 MET B C 1
ATOM 1682 O O . MET B 2 31 ? 5.093 -12.042 28.425 1.00 21.98 31 MET B O 1
ATOM 1696 N N . TYR B 2 32 ? 2.936 -11.372 28.305 1.00 17.97 32 TYR B N 1
ATOM 1697 C CA . TYR B 2 32 ? 3.170 -9.985 28.659 1.00 17.05 32 TYR B CA 1
ATOM 1698 C C . TYR B 2 32 ? 2.149 -9.578 29.707 1.00 18.99 32 TYR B C 1
ATOM 1699 O O . TYR B 2 32 ? 1.060 -10.152 29.792 1.00 18.55 32 TYR B O 1
ATOM 1717 N N . CYS B 2 33 ? 2.508 -8.577 30.499 1.00 17.17 33 CYS B N 1
ATOM 1718 C CA . CYS B 2 33 ? 1.542 -7.972 31.410 1.00 20.38 33 CYS B CA 1
ATOM 1719 C C . CYS B 2 33 ? 0.494 -7.165 30.646 1.00 17.59 33 CYS B C 1
ATOM 1720 O O . CYS B 2 33 ? 0.799 -6.420 29.713 1.00 17.03 33 CYS B O 1
ATOM 1727 N N . ARG B 2 34 ? -0.753 -7.292 31.069 1.00 17.16 34 ARG B N 1
ATOM 1728 C CA . ARG B 2 34 ? -1.869 -6.604 30.446 1.00 16.70 34 ARG B CA 1
ATOM 1729 C C . ARG B 2 34 ? -2.768 -6.086 31.553 1.00 19.94 34 ARG B C 1
ATOM 1730 O O . ARG B 2 34 ? -2.666 -6.538 32.696 1.00 20.59 34 ARG B O 1
ATOM 1751 N N . PRO B 2 35 ? -3.664 -5.149 31.253 1.00 19.21 35 PRO B N 1
ATOM 1752 C CA . PRO B 2 35 ? -4.596 -4.684 32.294 1.00 19.72 35 PRO B CA 1
ATOM 1753 C C . PRO B 2 35 ? -5.565 -5.778 32.730 1.00 21.30 35 PRO B C 1
ATOM 1754 O O . PRO B 2 35 ? -5.909 -6.684 31.966 1.00 22.11 35 PRO B O 1
ATOM 1765 N N . ASP B 2 36 ? -5.983 -5.701 33.995 1.00 21.19 36 ASP B N 1
ATOM 1766 C CA . ASP B 2 36 ? -6.973 -6.616 34.566 1.00 22.62 36 ASP B CA 1
ATOM 1767 C C . ASP B 2 36 ? -8.024 -5.750 35.260 1.00 22.73 36 ASP B C 1
ATOM 1768 O O . ASP B 2 36 ? -7.766 -5.193 36.332 1.00 26.69 36 ASP B O 1
ATOM 1777 N N . VAL B 2 37 ? -9.194 -5.610 34.643 1.00 20.99 37 VAL B N 1
ATOM 1778 C CA . VAL B 2 37 ? -10.233 -4.741 35.191 1.00 24.22 37 VAL B CA 1
ATOM 1779 C C . VAL B 2 37 ? -11.145 -5.551 36.100 1.00 33.86 37 VAL B C 1
ATOM 1780 O O . VAL B 2 37 ? -12.195 -5.067 36.533 1.00 29.83 37 VAL B O 1
ATOM 1793 N N . GLY B 2 38 ? -10.738 -6.776 36.416 1.00 34.48 38 GLY B N 1
ATOM 1794 C CA . GLY B 2 38 ? -11.432 -7.564 37.419 1.00 35.69 38 GLY B CA 1
ATOM 1795 C C . GLY B 2 38 ? -12.445 -8.515 36.824 1.00 39.36 38 GLY B C 1
ATOM 1796 O O . GLY B 2 38 ? -12.504 -8.686 35.606 1.00 42.48 38 GLY B O 1
ATOM 1800 N N . PRO B 2 39 ? -13.256 -9.142 37.686 1.00 29.91 39 PRO B N 1
ATOM 1801 C CA . PRO B 2 39 ? -14.227 -10.127 37.192 1.00 35.16 39 PRO B CA 1
#

B-factor: mean 26.79, std 10.44, range [10.4, 67.82]

InterPro domains:
  IPR001841 Zinc finger, RING-type [PF13639] (292-334)
  IPR001841 Zinc finger, RING-type [PS50089] (293-334)
  IPR001841 Zinc finger, RING-type [SM00184] (293-333)
  IPR013083 Zinc finger, RING/FYVE/PHD-type [G3DSA:3.30.40.10] (239-339)
  IPR040700 ZNRF-3, ectodomain [PF18212] (101-208)
  IPR045903 E3 ubiquitin-protein ligase ZNRF3, zinc finger, RING-type [cd16799] (292-336)
  IPR051073 ZNRF3/Arkadia E3 ubiquitin-protein ligases [PTHR16200] (39-716)

Organism: Homo sapiens (NCBI:txid9606)

Solvent-accessible surface area: 10961 Å² total; per-residue (Å²): 117,122,143,49,25,0,85,3,50,0,10,2,11,65,66,47,151,88,39,101,72,80,64,89,80,12,45,7,54,10,98,6,2,163,7,8,21,50,80,69,9,13,0,25,16,51,40,23,96,88,154,40,10,47,49,136,83,138,82,161,121,22,123,82,151,6,15,0,0,0,7,79,9,83,67,48,139,124,47,107,193,67,68,56,97,13,37,16,24,0,87,27,1,40,106,58,9,5,23,0,0,0,0,2,1,52,72,21,70,96,0,25,98,92,0,39,122,52,123,75,125,75,18,166,65,0,0,0,11,0,107,42,73,39,2,126,98,0,14,70,2,10,93,75,119,112,46,4,13,0,43,0,68,50,224,141,62,89,101,8,0,48,66,7,127,55,87,96,64,11,4,79,140,116,10,74,23,62,114,20,139,54,16,157,54,76,3,0,54,7,44,106,45,162

Secondary structure (P-SEA, 3-state):
ccccbbbbbbbbbbbccccbbbbbbbbbbbbbcccccccccccbbbbbcccccccccccccccccbbbbbbbcccccccccccccaaaaaaaaaaacccbbbbccccccaaaaaaaccccccccccbbbbcaaaaaaaaaaaacccbbbbbbbcc/cccccccccccccccccccbbbbccccccbbbbbbbccc